Protein AF-A0A2T4D2Q1-F1 (afdb_monomer_lite)

pLDDT: mean 87.8, std 14.1, range [37.22, 98.56]

Radius of gyration: 24.07 Å; chains: 1; bounding box: 69×37×61 Å

Foldseek 3Di:
DWDKDKAAACCQAPFFAQQEALLVLRDGRHRHPQQFFDQLQGRIHMGTFWDKDWDWDDPDPKTKIKIFFFDQDADDPDPPDPDARGVAFAFAPVQVPDPPRDSRNGTGTAGKIKMKIRPDPFKIKIKMWWQADAAHQDHATSDPPDPALPHGGNSSWKDQPQDAPDNVDSVRGDDSSRSSQAVRIAGEDEAADDHRGDKMWMKMWGQDPVQQKIKIKIKIWFKARYWDKAKAADPDDPDPDDPPVHYDPPPGIHIYTYIGGTDIHIDMDMWHDDDPDIDD

Structure (mmCIF, N/CA/C/O backbone):
data_AF-A0A2T4D2Q1-F1
#
_entry.id   AF-A0A2T4D2Q1-F1
#
loop_
_atom_site.group_PDB
_atom_site.id
_atom_site.type_symbol
_atom_site.label_atom_id
_atom_site.label_alt_id
_atom_site.label_comp_id
_atom_site.label_asym_id
_atom_site.label_entity_id
_atom_site.label_seq_id
_atom_site.pdbx_PDB_ins_code
_atom_site.Cartn_x
_atom_site.Cartn_y
_atom_site.Cartn_z
_atom_site.occupancy
_atom_site.B_iso_or_equiv
_atom_site.auth_seq_id
_atom_site.auth_comp_id
_atom_site.auth_asym_id
_atom_site.auth_atom_id
_atom_site.pdbx_PDB_model_num
ATOM 1 N N . PHE A 1 1 ? -15.449 -15.717 6.432 1.00 91.69 1 PHE A N 1
ATOM 2 C CA . PHE A 1 1 ? -15.736 -14.780 5.330 1.00 91.69 1 PHE A CA 1
ATOM 3 C C . PHE A 1 1 ? -14.611 -14.899 4.319 1.00 91.69 1 PHE A C 1
ATOM 5 O O . PHE A 1 1 ? -13.473 -15.042 4.749 1.00 91.69 1 PHE A O 1
ATOM 12 N N . VAL A 1 2 ? -14.923 -14.918 3.022 1.00 95.44 2 VAL A N 1
ATOM 13 C CA . VAL A 1 2 ? -13.915 -15.010 1.957 1.00 95.44 2 VAL A CA 1
ATOM 14 C C . VAL A 1 2 ? -14.280 -14.035 0.844 1.00 95.44 2 VAL A C 1
ATOM 16 O O . VAL A 1 2 ? -15.440 -14.004 0.430 1.00 95.44 2 VAL A O 1
ATOM 19 N N . ARG A 1 3 ? -13.303 -13.269 0.354 1.00 93.12 3 ARG A N 1
ATOM 20 C CA . ARG A 1 3 ? -13.441 -12.365 -0.791 1.00 93.12 3 ARG A CA 1
ATOM 21 C C . ARG A 1 3 ? -12.249 -12.533 -1.726 1.00 93.12 3 ARG A C 1
ATOM 23 O O . ARG A 1 3 ? -11.114 -12.566 -1.274 1.00 93.12 3 ARG A O 1
ATOM 30 N N . PHE A 1 4 ? -12.510 -12.596 -3.024 1.00 92.19 4 PHE A N 1
ATOM 31 C CA . PHE A 1 4 ? -11.488 -12.626 -4.067 1.00 92.19 4 PHE A CA 1
ATOM 32 C C . PHE A 1 4 ? -11.725 -11.495 -5.067 1.00 92.19 4 PHE A C 1
ATOM 34 O O . PHE A 1 4 ? -12.830 -10.952 -5.151 1.00 92.19 4 PHE A O 1
ATOM 41 N N . LYS A 1 5 ? -10.688 -11.156 -5.825 1.00 89.00 5 LYS A N 1
ATOM 42 C CA . LYS A 1 5 ? -10.679 -10.133 -6.866 1.00 89.00 5 LYS A CA 1
ATOM 43 C C . LYS A 1 5 ? -10.144 -10.742 -8.149 1.00 89.00 5 LYS A C 1
ATOM 45 O O . LYS A 1 5 ? -9.193 -11.509 -8.126 1.00 89.00 5 LYS A O 1
ATOM 50 N N . TYR A 1 6 ? -10.766 -10.392 -9.263 1.00 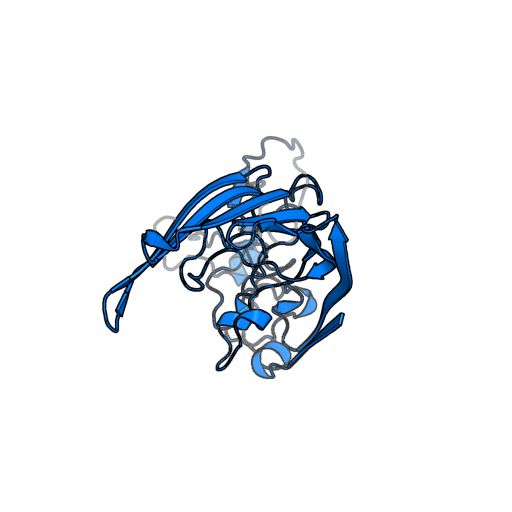91.44 6 TYR A N 1
ATOM 51 C CA . TYR A 1 6 ? -10.314 -10.752 -10.600 1.00 91.44 6 TYR A CA 1
ATOM 52 C C . TYR A 1 6 ? -10.393 -9.514 -11.479 1.00 91.44 6 TYR A C 1
ATOM 54 O O . TYR A 1 6 ? -11.342 -8.735 -11.354 1.00 91.44 6 TYR A O 1
ATOM 62 N N . TRP A 1 7 ? -9.424 -9.337 -12.368 1.00 90.94 7 TRP A N 1
ATOM 63 C CA . TRP A 1 7 ? -9.454 -8.251 -13.338 1.00 90.94 7 TRP A CA 1
ATOM 64 C C . TRP A 1 7 ? -8.805 -8.652 -14.658 1.00 90.94 7 TRP A C 1
ATOM 66 O O . TRP A 1 7 ? -8.060 -9.630 -14.756 1.00 90.94 7 TRP A O 1
ATOM 76 N N . TYR A 1 8 ? -9.125 -7.862 -15.676 1.00 92.75 8 TYR A N 1
ATOM 77 C CA . TYR A 1 8 ? -8.557 -7.944 -17.007 1.00 92.75 8 TYR A CA 1
ATOM 78 C C . TYR A 1 8 ? -8.539 -6.542 -17.620 1.00 92.75 8 TYR A C 1
ATOM 80 O O . TYR A 1 8 ? -9.572 -5.872 -17.658 1.00 92.75 8 TYR A O 1
ATOM 88 N N . ASP A 1 9 ? -7.376 -6.130 -18.094 1.00 92.62 9 ASP A N 1
ATOM 89 C CA . ASP A 1 9 ? -7.092 -4.901 -18.815 1.00 92.62 9 ASP A CA 1
ATOM 90 C C . ASP A 1 9 ? -6.414 -5.285 -20.138 1.00 92.62 9 ASP A C 1
ATOM 92 O O . ASP A 1 9 ? -5.299 -5.809 -20.162 1.00 92.62 9 ASP A O 1
ATOM 96 N N . ASP A 1 10 ? -7.130 -5.078 -21.243 1.00 93.81 10 ASP A N 1
ATOM 97 C CA . ASP A 1 10 ? -6.675 -5.463 -22.583 1.00 93.81 10 ASP A CA 1
ATOM 98 C C . ASP A 1 10 ? -5.439 -4.668 -23.025 1.00 93.81 10 ASP A C 1
ATOM 100 O O . ASP A 1 10 ? -4.555 -5.217 -23.683 1.00 93.81 10 ASP A O 1
ATOM 104 N N . VAL A 1 11 ? -5.348 -3.401 -22.608 1.00 92.69 11 VAL A N 1
ATOM 105 C CA . VAL A 1 11 ? -4.268 -2.493 -23.001 1.00 92.69 11 VAL A CA 1
ATOM 106 C C . VAL A 1 11 ? -2.972 -2.913 -22.321 1.00 92.69 11 VAL A C 1
ATOM 108 O O . VAL A 1 11 ? -1.981 -3.159 -23.001 1.00 92.69 11 VAL A O 1
ATOM 111 N N . ILE A 1 12 ? -2.979 -3.080 -20.995 1.00 93.38 12 ILE A N 1
ATOM 112 C CA . ILE A 1 12 ? -1.781 -3.507 -20.249 1.00 93.38 12 ILE A CA 1
ATOM 113 C C . ILE A 1 12 ? -1.344 -4.919 -20.669 1.00 93.38 12 ILE A C 1
ATOM 115 O O . ILE A 1 12 ? -0.149 -5.223 -20.707 1.00 93.38 12 ILE A O 1
ATOM 119 N N . LYS A 1 13 ? -2.303 -5.798 -20.982 1.00 94.69 13 LYS A N 1
ATOM 120 C CA . LYS A 1 13 ? -2.004 -7.194 -21.303 1.00 94.69 13 LYS A CA 1
ATOM 121 C C . LYS A 1 13 ? -1.487 -7.400 -22.725 1.00 94.69 13 LYS A C 1
ATOM 123 O O . LYS A 1 13 ? -0.611 -8.239 -22.922 1.00 94.69 13 LYS A O 1
ATOM 128 N N . ASN A 1 14 ? -2.069 -6.719 -23.711 1.00 95.19 14 ASN A N 1
ATOM 129 C CA . ASN A 1 14 ? -1.897 -7.084 -25.118 1.00 95.19 14 ASN A CA 1
ATOM 130 C C . ASN A 1 14 ? -1.395 -5.943 -26.006 1.00 95.19 14 ASN A C 1
ATOM 132 O O . ASN A 1 14 ? -0.861 -6.228 -27.080 1.00 95.19 14 ASN A O 1
ATOM 136 N N . GLU A 1 15 ? -1.581 -4.677 -25.624 1.00 95.56 15 GLU A N 1
ATOM 137 C CA . GLU A 1 15 ? -1.189 -3.561 -26.483 1.00 95.56 15 GLU A CA 1
ATOM 138 C C . GLU A 1 15 ? 0.298 -3.223 -26.348 1.00 95.56 15 GLU A C 1
ATOM 140 O O . GLU A 1 15 ? 0.920 -3.323 -25.288 1.00 95.56 15 GLU A O 1
ATOM 145 N N . ALA A 1 16 ? 0.882 -2.824 -27.474 1.00 96.12 16 ALA A N 1
ATOM 146 C CA . ALA A 1 16 ? 2.239 -2.317 -27.525 1.00 96.12 16 ALA A CA 1
ATOM 147 C C . ALA A 1 16 ? 2.276 -0.860 -27.055 1.00 96.12 16 ALA A C 1
ATOM 149 O O . ALA A 1 16 ? 1.456 -0.043 -27.480 1.00 96.12 16 ALA A O 1
ATOM 150 N N . VAL A 1 17 ? 3.263 -0.520 -26.227 1.00 94.19 17 VAL A N 1
ATOM 151 C CA . VAL A 1 17 ? 3.491 0.857 -25.782 1.00 94.19 17 VAL A CA 1
ATOM 152 C C . VAL A 1 17 ? 4.622 1.512 -26.588 1.00 94.19 17 VAL A C 1
ATOM 154 O O . VAL A 1 17 ? 5.617 0.851 -26.895 1.00 94.19 17 VAL A O 1
ATOM 157 N N . PRO A 1 18 ? 4.540 2.818 -26.908 1.00 93.56 18 PRO A N 1
ATOM 158 C CA . PRO A 1 18 ? 5.542 3.474 -27.753 1.00 93.56 18 PRO A CA 1
ATOM 159 C C . PRO A 1 18 ? 6.967 3.499 -27.180 1.00 93.56 18 PRO A C 1
ATOM 161 O O . PRO A 1 18 ? 7.922 3.512 -27.948 1.00 93.56 18 PRO A O 1
ATOM 164 N N . HIS A 1 19 ? 7.124 3.531 -25.851 1.00 92.00 19 HIS A N 1
ATOM 165 C CA . HIS A 1 19 ? 8.433 3.673 -25.185 1.00 92.00 19 HIS A CA 1
ATOM 166 C C . HIS A 1 19 ? 9.014 2.349 -24.661 1.00 92.00 19 HIS A C 1
ATOM 168 O O . HIS A 1 19 ? 10.211 2.253 -24.405 1.00 92.00 19 HIS A O 1
ATOM 174 N N . GLY A 1 20 ? 8.182 1.318 -24.498 1.00 93.19 20 GLY A N 1
ATOM 175 C CA . GLY A 1 20 ? 8.530 0.150 -23.687 1.00 93.19 20 GLY A CA 1
ATOM 176 C C . GLY A 1 20 ? 8.603 0.488 -22.193 1.00 93.19 20 GLY A C 1
ATOM 177 O O . GLY A 1 20 ? 8.105 1.522 -21.749 1.00 93.19 20 GLY A O 1
ATOM 178 N N . HIS A 1 21 ? 9.224 -0.395 -21.416 1.00 94.25 21 HIS A N 1
ATOM 179 C CA . HIS A 1 21 ? 9.521 -0.164 -20.004 1.00 94.25 21 HIS A CA 1
ATOM 180 C C . HIS A 1 21 ? 10.831 -0.858 -19.625 1.00 94.25 21 HIS A C 1
ATOM 182 O O . HIS A 1 21 ? 11.480 -1.512 -20.447 1.00 94.25 21 HIS A O 1
ATOM 188 N N . THR A 1 22 ? 11.214 -0.724 -18.366 1.00 93.75 22 THR A N 1
ATOM 189 C CA . THR A 1 22 ? 12.484 -1.190 -17.818 1.00 93.75 22 THR A CA 1
ATOM 190 C C . THR A 1 22 ? 12.790 -2.665 -18.114 1.00 93.75 22 THR A C 1
ATOM 192 O O . THR A 1 22 ? 13.917 -2.987 -18.512 1.00 93.75 22 THR A O 1
ATOM 195 N N . ALA A 1 23 ? 11.798 -3.557 -18.002 1.00 94.12 23 ALA A N 1
ATOM 196 C CA . ALA A 1 23 ? 11.978 -4.995 -18.230 1.00 94.12 23 ALA A CA 1
ATOM 197 C C . ALA A 1 23 ? 12.060 -5.375 -19.718 1.00 94.12 23 ALA A C 1
ATOM 199 O O . ALA A 1 23 ? 12.783 -6.301 -20.082 1.00 94.12 23 ALA A O 1
ATOM 200 N N . THR A 1 24 ? 11.438 -4.594 -20.607 1.00 94.62 24 THR A N 1
ATOM 201 C CA . THR A 1 24 ? 11.652 -4.706 -22.059 1.00 94.62 24 THR A CA 1
ATOM 202 C C . THR A 1 24 ? 12.847 -3.887 -22.540 1.00 94.62 24 THR A C 1
ATOM 204 O O . THR A 1 24 ? 12.986 -3.664 -23.738 1.00 94.62 24 THR A O 1
ATOM 207 N N . ASN A 1 25 ? 13.722 -3.422 -21.639 1.00 94.19 25 ASN A N 1
ATOM 208 C CA . ASN A 1 25 ? 14.879 -2.575 -21.952 1.00 94.19 25 ASN A CA 1
ATOM 209 C C . ASN A 1 25 ? 14.525 -1.351 -22.820 1.00 94.19 25 ASN A C 1
ATOM 211 O O . ASN A 1 25 ? 15.328 -0.938 -23.660 1.00 94.19 25 ASN A O 1
ATOM 215 N N . TYR A 1 26 ? 13.327 -0.787 -22.635 1.00 95.19 26 TYR A N 1
ATOM 216 C CA . TYR A 1 26 ? 12.821 0.352 -23.408 1.00 95.19 26 TYR A CA 1
ATOM 217 C C . TYR A 1 26 ? 12.784 0.103 -24.927 1.00 95.19 26 TYR A C 1
ATOM 219 O O . TYR A 1 26 ? 13.044 1.001 -25.737 1.00 95.19 26 TYR A O 1
ATOM 227 N N . PHE A 1 27 ? 12.513 -1.137 -25.352 1.00 95.19 27 PHE A N 1
ATOM 228 C CA . PHE A 1 27 ? 12.207 -1.398 -26.756 1.00 95.19 27 PHE A CA 1
ATOM 229 C C . PHE A 1 27 ? 10.868 -0.732 -27.119 1.00 95.19 27 PHE A C 1
ATOM 231 O O . PHE A 1 27 ? 9.857 -1.028 -26.478 1.00 95.19 27 PHE A O 1
ATOM 238 N N . PRO A 1 28 ? 10.843 0.153 -28.135 1.00 94.81 28 PRO A N 1
ATOM 239 C CA . PRO A 1 28 ? 9.616 0.811 -28.557 1.00 94.81 28 PRO A CA 1
ATOM 240 C C . PRO A 1 28 ? 8.677 -0.179 -29.243 1.00 94.81 28 PRO A C 1
ATOM 242 O O . PRO A 1 28 ? 9.126 -1.184 -29.801 1.00 94.81 28 PRO A O 1
ATOM 245 N N . ASP A 1 29 ? 7.385 0.141 -29.227 1.00 95.62 29 ASP A N 1
ATOM 246 C CA . ASP A 1 29 ? 6.319 -0.671 -29.823 1.00 95.62 29 ASP A CA 1
ATOM 247 C C . ASP A 1 29 ? 6.323 -2.127 -29.314 1.00 95.62 29 ASP A C 1
ATOM 249 O O . ASP A 1 29 ? 5.953 -3.064 -30.026 1.00 95.62 29 ASP A O 1
ATOM 253 N N . ALA A 1 30 ? 6.738 -2.316 -28.059 1.00 94.75 30 ALA A N 1
ATOM 254 C CA . ALA A 1 30 ? 6.722 -3.593 -27.362 1.00 94.75 30 ALA A CA 1
ATOM 255 C C . ALA A 1 30 ? 5.558 -3.651 -26.367 1.00 94.75 30 ALA A C 1
ATOM 257 O O . ALA A 1 30 ? 5.197 -2.648 -25.748 1.00 94.75 30 ALA A O 1
ATOM 258 N N . THR A 1 31 ? 4.982 -4.839 -26.192 1.00 96.12 31 THR A N 1
ATOM 259 C CA . THR A 1 31 ? 4.040 -5.117 -25.100 1.00 96.12 31 THR A CA 1
ATOM 260 C C . THR A 1 31 ? 4.780 -5.097 -23.768 1.00 96.12 31 THR A C 1
ATOM 262 O O . THR A 1 31 ? 5.921 -5.559 -23.703 1.00 96.12 31 THR A O 1
ATOM 265 N N . LEU A 1 32 ? 4.139 -4.596 -22.710 1.00 95.62 32 LEU A N 1
ATOM 266 C CA . LEU A 1 32 ? 4.714 -4.638 -21.364 1.00 95.62 32 LEU A CA 1
ATOM 267 C C . LEU A 1 32 ? 4.955 -6.089 -20.929 1.00 95.62 32 LEU A C 1
ATOM 269 O O . LEU A 1 32 ? 4.106 -6.961 -21.136 1.00 95.62 32 LEU A O 1
ATOM 273 N N . ASP A 1 33 ? 6.099 -6.341 -20.298 1.00 96.00 33 ASP A N 1
ATOM 274 C CA . ASP A 1 33 ? 6.351 -7.609 -19.627 1.00 96.00 33 ASP A CA 1
ATOM 275 C C . ASP A 1 33 ? 5.560 -7.627 -18.317 1.00 96.00 33 ASP A C 1
ATOM 277 O O . ASP A 1 33 ? 5.898 -6.942 -17.351 1.00 96.00 33 ASP A O 1
ATOM 281 N N . ASN A 1 34 ? 4.458 -8.372 -18.314 1.00 94.75 34 ASN A N 1
ATOM 282 C CA . ASN A 1 34 ? 3.553 -8.437 -17.174 1.00 94.75 34 ASN A CA 1
ATOM 283 C C . ASN A 1 34 ? 4.173 -9.217 -16.002 1.00 94.75 34 ASN A C 1
ATOM 285 O O . ASN A 1 34 ? 3.864 -8.896 -14.862 1.00 94.75 34 ASN A O 1
ATOM 289 N N . ASP A 1 35 ? 5.087 -10.161 -16.257 1.00 95.12 35 ASP A N 1
ATOM 290 C CA . ASP A 1 35 ? 5.761 -10.935 -15.201 1.00 95.12 35 ASP A CA 1
ATOM 291 C C . ASP A 1 35 ? 6.782 -10.075 -14.428 1.00 95.12 35 ASP A C 1
ATOM 293 O O . ASP A 1 35 ? 7.253 -10.441 -13.351 1.00 95.12 35 ASP A O 1
ATOM 297 N N . ALA A 1 36 ? 7.127 -8.909 -14.981 1.00 95.12 36 ALA A N 1
ATOM 298 C CA . ALA A 1 36 ? 8.001 -7.922 -14.368 1.00 95.12 36 ALA A CA 1
ATOM 299 C C . ALA A 1 36 ? 7.257 -6.864 -13.529 1.00 95.12 36 ALA A C 1
ATOM 301 O O . ALA A 1 36 ? 7.909 -6.035 -12.883 1.00 95.12 36 ALA A O 1
ATOM 302 N N . LEU A 1 37 ? 5.922 -6.862 -13.540 1.00 95.62 37 LEU A N 1
ATOM 303 C CA . LEU A 1 37 ? 5.093 -5.939 -12.763 1.00 95.62 37 LEU A CA 1
ATOM 304 C C . LEU A 1 37 ? 4.700 -6.557 -11.416 1.00 95.62 37 LEU A C 1
ATOM 306 O O . LEU A 1 37 ? 4.821 -7.760 -11.210 1.00 95.62 37 LEU A O 1
ATOM 310 N N . ASP A 1 38 ? 4.252 -5.724 -10.479 1.00 94.94 38 ASP A N 1
ATOM 311 C CA . ASP A 1 38 ? 3.551 -6.217 -9.293 1.00 94.94 38 ASP A CA 1
ATOM 312 C C . ASP A 1 38 ? 2.267 -6.940 -9.719 1.00 94.94 38 ASP A C 1
ATOM 314 O O . ASP A 1 38 ? 1.611 -6.502 -10.672 1.00 94.94 38 ASP A O 1
ATOM 318 N N . ASP A 1 39 ? 1.890 -8.004 -9.004 1.00 94.19 39 ASP A N 1
ATOM 319 C CA . ASP A 1 39 ? 0.721 -8.819 -9.336 1.00 94.19 39 ASP A CA 1
ATOM 320 C C . ASP A 1 39 ? -0.520 -7.949 -9.550 1.00 94.19 39 ASP A C 1
ATOM 322 O O . ASP A 1 39 ? -1.189 -8.115 -10.565 1.00 94.19 39 ASP A O 1
ATOM 326 N N . PHE A 1 40 ? -0.765 -6.937 -8.705 1.00 93.56 40 PHE A N 1
ATOM 327 C CA . PHE A 1 40 ? -1.919 -6.028 -8.800 1.00 93.56 40 PHE A CA 1
ATOM 328 C C . PHE A 1 40 ? -1.856 -5.027 -9.966 1.00 93.56 40 PHE A C 1
ATOM 330 O O . PHE A 1 40 ? -2.875 -4.410 -10.298 1.00 93.56 40 PHE A O 1
ATOM 337 N N . SER A 1 41 ? -0.686 -4.869 -10.582 1.00 94.06 41 SER A N 1
ATOM 338 C CA . SER A 1 41 ? -0.413 -3.966 -11.708 1.00 94.06 41 SER A CA 1
ATOM 339 C C . SER A 1 41 ? -0.440 -4.672 -13.066 1.00 94.06 41 SER A C 1
ATOM 341 O O . SER A 1 41 ? -0.362 -4.012 -14.104 1.00 94.06 41 SER A O 1
ATOM 343 N N . THR A 1 42 ? -0.550 -6.001 -13.086 1.00 94.69 42 THR A N 1
ATOM 344 C CA . THR A 1 42 ? -0.622 -6.784 -14.325 1.00 94.69 42 THR A CA 1
ATOM 345 C C . THR A 1 42 ? -1.927 -6.546 -15.087 1.00 94.69 42 THR A C 1
ATOM 347 O O . THR A 1 42 ? -2.973 -6.209 -14.526 1.00 94.69 42 THR A O 1
ATOM 350 N N . GLY A 1 43 ? -1.907 -6.798 -16.395 1.00 93.25 43 GLY A N 1
ATOM 351 C CA . GLY A 1 43 ? -3.076 -6.700 -17.262 1.00 93.25 43 GLY A CA 1
ATOM 352 C C . GLY A 1 43 ? -4.133 -7.770 -16.991 1.00 93.25 43 GLY A C 1
ATOM 353 O O . GLY A 1 43 ? -5.236 -7.697 -17.515 1.00 93.25 43 GLY A O 1
ATOM 354 N N . SER A 1 44 ? -3.861 -8.782 -16.169 1.00 93.81 44 SER A N 1
ATOM 355 C CA . SER A 1 44 ? -4.912 -9.645 -15.631 1.00 93.81 44 SER A CA 1
ATOM 356 C C . SER A 1 44 ? -4.403 -10.440 -14.447 1.00 93.81 44 SER A C 1
ATOM 358 O O . SER A 1 44 ? -3.335 -11.034 -14.554 1.00 93.81 44 SER A O 1
ATOM 360 N N . GLY A 1 45 ? -5.227 -10.598 -13.420 1.00 93.25 45 GLY A N 1
ATOM 361 C CA . GLY A 1 45 ? -4.862 -11.392 -12.257 1.00 93.25 45 GLY A CA 1
ATOM 362 C C . GLY A 1 45 ? -6.066 -11.857 -11.458 1.00 93.25 45 GLY A C 1
ATOM 363 O O . GLY A 1 45 ? -7.217 -11.497 -11.738 1.00 93.25 45 GLY A O 1
ATOM 364 N N . PHE A 1 46 ? -5.784 -12.712 -10.483 1.00 94.25 46 PHE A N 1
ATOM 365 C CA . PHE A 1 46 ? -6.753 -13.235 -9.535 1.00 94.25 46 PHE A CA 1
ATOM 366 C C . PHE A 1 46 ? -6.123 -13.240 -8.146 1.00 94.25 46 PHE A C 1
ATOM 368 O O . PHE A 1 46 ? -5.148 -13.948 -7.932 1.00 94.25 46 PHE A O 1
ATOM 375 N N . GLU A 1 47 ? -6.728 -12.518 -7.207 1.00 92.38 47 GLU A N 1
ATOM 376 C CA . GLU A 1 47 ? -6.196 -12.343 -5.859 1.00 92.38 47 GLU A CA 1
ATOM 377 C C . GLU A 1 47 ? -7.202 -12.733 -4.787 1.00 92.38 47 GLU A C 1
ATOM 379 O O . GLU A 1 47 ? -8.383 -12.370 -4.840 1.00 92.38 47 GLU A O 1
ATOM 384 N N . LEU A 1 48 ? -6.724 -13.443 -3.767 1.00 92.31 48 LEU A N 1
ATOM 385 C CA . LEU A 1 48 ? -7.475 -13.618 -2.532 1.00 92.31 48 LEU A CA 1
ATOM 386 C C . LEU A 1 48 ? -7.319 -12.338 -1.713 1.00 92.31 48 LEU A C 1
ATOM 388 O O . LEU A 1 48 ? -6.220 -12.010 -1.278 1.00 92.31 48 LEU A O 1
ATOM 392 N N . LEU A 1 49 ? -8.426 -11.637 -1.483 1.00 91.81 49 LEU A N 1
ATOM 393 C CA . LEU A 1 49 ? -8.457 -10.490 -0.589 1.00 91.81 49 LEU A CA 1
ATOM 394 C C . LEU A 1 49 ? -8.683 -11.011 0.838 1.00 91.81 49 LEU A C 1
ATOM 396 O O . LEU A 1 49 ? -7.751 -11.458 1.500 1.00 91.81 49 LEU A O 1
ATOM 400 N N . ASP A 1 50 ? -9.915 -10.968 1.336 1.00 94.75 50 ASP A N 1
ATOM 401 C CA . ASP A 1 50 ? -10.194 -11.326 2.724 1.00 94.75 50 ASP A CA 1
ATOM 402 C C . ASP A 1 50 ? -10.361 -12.829 2.897 1.00 94.75 50 ASP A C 1
ATOM 404 O O . ASP A 1 50 ? -11.055 -13.496 2.126 1.00 94.75 50 ASP A O 1
ATOM 408 N N . ALA A 1 51 ? -9.810 -13.336 3.991 1.00 97.19 51 ALA A N 1
ATOM 409 C CA . ALA A 1 51 ? -10.011 -14.694 4.459 1.00 97.19 51 ALA A CA 1
ATOM 410 C C . ALA A 1 51 ? -9.877 -14.710 5.983 1.00 97.19 51 ALA A C 1
ATOM 412 O O . ALA A 1 51 ? -8.781 -14.830 6.527 1.00 97.19 51 ALA A O 1
ATOM 413 N N . PHE A 1 52 ? -11.005 -14.575 6.681 1.00 97.75 52 PHE A N 1
ATOM 414 C CA . PHE A 1 52 ? -11.020 -14.530 8.142 1.00 97.75 52 PHE A CA 1
ATOM 415 C C . PHE A 1 52 ? -12.216 -15.262 8.748 1.00 97.75 52 PHE A C 1
ATOM 417 O O . PHE A 1 52 ? -13.278 -15.429 8.130 1.00 97.75 52 PHE A O 1
ATOM 424 N N . VAL A 1 53 ? -12.039 -15.673 9.998 1.00 98.31 53 VAL A N 1
ATOM 425 C CA . VAL A 1 53 ? -13.100 -16.164 10.879 1.00 98.31 53 VAL A CA 1
ATOM 426 C C . VAL A 1 53 ? -13.425 -15.102 11.920 1.00 98.31 53 VAL A C 1
ATOM 428 O O . VAL A 1 53 ? -12.582 -14.274 12.261 1.00 98.31 53 VAL A O 1
ATOM 431 N N . TYR A 1 54 ? -14.659 -15.115 12.411 1.00 97.69 54 TYR A N 1
ATOM 432 C CA . TYR A 1 54 ? -15.125 -14.165 13.411 1.00 97.69 54 TYR A CA 1
ATOM 433 C C . TYR A 1 54 ? -15.931 -14.875 14.497 1.00 97.69 54 TYR A C 1
ATOM 435 O O . TYR A 1 54 ? -16.550 -15.911 14.242 1.00 97.69 54 TYR A O 1
ATOM 443 N N . ALA A 1 55 ? -15.926 -14.313 15.700 1.00 98.19 55 ALA A N 1
ATOM 444 C CA . ALA A 1 55 ? -16.692 -14.791 16.838 1.00 98.19 55 ALA A CA 1
ATOM 445 C C . ALA A 1 55 ? -17.273 -13.607 17.610 1.00 98.19 55 ALA A C 1
ATOM 447 O O . ALA A 1 55 ? -16.577 -12.629 17.872 1.00 98.19 55 ALA A O 1
ATOM 448 N N . TYR A 1 56 ? -18.539 -13.741 17.999 1.00 98.12 56 TYR A N 1
ATOM 449 C CA . TYR A 1 56 ? -19.241 -12.796 18.859 1.00 98.12 56 TYR A CA 1
ATOM 450 C C . TYR A 1 56 ? -19.597 -13.496 20.164 1.00 98.12 56 TYR A C 1
ATOM 452 O O . TYR A 1 56 ? -20.137 -14.606 20.135 1.00 98.12 56 TYR A O 1
ATOM 460 N N . PHE A 1 57 ? -19.272 -12.878 21.290 1.00 98.06 57 PHE A N 1
ATOM 461 C CA . PHE A 1 57 ? -19.565 -13.407 22.620 1.00 98.06 57 PHE A CA 1
ATOM 462 C C . PHE A 1 57 ? -19.564 -12.282 23.653 1.00 98.06 57 PHE A C 1
ATOM 464 O O . PHE A 1 57 ? -19.023 -11.214 23.395 1.00 98.06 57 PHE A O 1
ATOM 471 N N . ASP A 1 58 ? -20.119 -12.545 24.831 1.00 97.94 58 ASP A N 1
ATOM 472 C CA . ASP A 1 58 ? -20.145 -11.582 25.930 1.00 97.94 58 ASP A CA 1
ATOM 473 C C . ASP A 1 58 ? -19.124 -11.967 27.011 1.00 97.94 58 ASP A C 1
ATOM 475 O O . ASP A 1 58 ? -19.027 -13.129 27.422 1.00 97.94 58 ASP A O 1
ATOM 479 N N . LEU A 1 59 ? -18.357 -10.987 27.490 1.00 95.94 59 LEU A N 1
ATOM 480 C CA . LEU A 1 59 ? -17.521 -11.091 28.686 1.00 95.94 59 LEU A CA 1
ATOM 481 C C . LEU A 1 59 ? -18.212 -10.364 29.841 1.00 95.94 59 LEU A C 1
ATOM 483 O O . LEU A 1 59 ? -17.976 -9.183 30.090 1.00 95.94 59 LEU A O 1
ATOM 487 N N . GLY A 1 60 ? -19.083 -11.082 30.553 1.00 95.31 60 GLY A N 1
ATOM 488 C CA . GLY A 1 60 ? -20.003 -10.455 31.502 1.00 95.31 60 GLY A CA 1
ATOM 489 C C . GLY A 1 60 ? -21.051 -9.654 30.735 1.00 95.31 60 GLY A C 1
ATOM 490 O O . GLY A 1 60 ? -21.732 -10.223 29.890 1.00 95.31 60 GLY A O 1
ATOM 491 N N . ASP A 1 61 ? -21.130 -8.351 30.998 1.00 94.50 61 ASP A N 1
ATOM 492 C CA . ASP A 1 61 ? -22.022 -7.426 30.284 1.00 94.50 61 ASP A CA 1
ATOM 493 C C . ASP A 1 61 ? -21.333 -6.730 29.089 1.00 94.50 61 ASP A C 1
ATOM 495 O O . ASP A 1 61 ? -21.927 -5.870 28.446 1.00 94.50 61 ASP A O 1
ATOM 499 N N . MET A 1 62 ? -20.071 -7.072 28.794 1.00 97.69 62 MET A N 1
ATOM 500 C CA . MET A 1 62 ? -19.301 -6.466 27.704 1.00 97.69 62 MET A CA 1
ATOM 501 C C . MET A 1 62 ? -19.410 -7.311 26.428 1.00 97.69 62 MET A C 1
ATOM 503 O O . MET A 1 62 ? -18.837 -8.407 26.395 1.00 97.69 62 MET A O 1
ATOM 507 N N . PRO A 1 63 ? -20.077 -6.832 25.364 1.00 98.12 63 PRO A N 1
ATOM 508 C CA . PRO A 1 63 ? -20.090 -7.532 24.088 1.00 98.12 63 PRO A CA 1
ATOM 509 C C . PRO A 1 63 ? -18.707 -7.476 23.430 1.00 98.12 63 PRO A C 1
ATOM 511 O O . PRO A 1 63 ? -18.045 -6.435 23.415 1.00 98.12 63 PRO A O 1
ATOM 514 N N . VAL A 1 64 ? -18.279 -8.600 22.859 1.00 98.25 64 VAL A N 1
ATOM 515 C CA . VAL A 1 64 ? -16.972 -8.779 22.221 1.00 98.25 64 VAL A CA 1
ATOM 516 C C . VAL A 1 64 ? -17.132 -9.306 20.800 1.00 98.25 64 VAL A C 1
ATOM 518 O O . VAL A 1 64 ? -17.858 -10.269 20.551 1.00 98.25 64 VAL A O 1
ATOM 521 N N . ASN A 1 65 ? -16.391 -8.707 19.868 1.00 98.25 65 ASN A N 1
ATOM 522 C CA . ASN A 1 65 ? -16.202 -9.184 18.504 1.00 98.25 65 ASN A CA 1
ATOM 523 C C . ASN A 1 65 ? -14.716 -9.473 18.262 1.00 98.25 65 ASN A C 1
ATOM 525 O O . ASN A 1 65 ? -13.883 -8.569 18.301 1.00 98.25 65 ASN A O 1
ATOM 529 N N . LEU A 1 66 ? -14.396 -10.735 17.995 1.00 98.38 66 LEU A N 1
ATOM 530 C CA . LEU A 1 66 ? -13.058 -11.202 17.649 1.00 98.38 66 LEU A CA 1
ATOM 531 C C . LEU A 1 66 ? -13.021 -11.581 16.168 1.00 98.38 66 LEU A C 1
ATOM 533 O O . LEU A 1 66 ? -13.835 -12.388 15.721 1.00 98.38 66 LEU A O 1
ATOM 537 N N . ARG A 1 67 ? -12.034 -11.079 15.425 1.00 98.31 67 ARG A N 1
ATOM 538 C CA . ARG A 1 67 ? -11.757 -11.471 14.037 1.00 98.31 67 ARG A CA 1
ATOM 539 C C . ARG A 1 67 ? -10.312 -11.918 13.882 1.00 98.31 67 ARG A C 1
ATOM 541 O O . ARG A 1 67 ? -9.406 -11.234 14.348 1.00 98.31 67 ARG A O 1
ATOM 548 N N . VAL A 1 68 ? -10.094 -13.039 13.201 1.00 98.56 68 VAL A N 1
ATOM 549 C CA . VAL A 1 68 ? -8.757 -13.602 12.959 1.00 98.56 68 VAL A CA 1
ATOM 550 C C . VAL A 1 68 ? -8.627 -14.027 11.503 1.00 98.56 68 VAL A C 1
ATOM 552 O O . VAL A 1 68 ? -9.422 -14.838 11.022 1.00 98.56 68 VAL A O 1
ATOM 555 N N . GLY A 1 69 ? -7.619 -13.494 10.816 1.00 98.12 69 GLY A N 1
ATOM 556 C CA . GLY A 1 69 ? -7.305 -13.809 9.420 1.00 98.12 69 GLY A CA 1
ATOM 557 C C . GLY A 1 69 ? -6.954 -12.562 8.613 1.00 98.12 69 GLY A C 1
ATOM 558 O O . GLY A 1 69 ? -6.736 -11.497 9.192 1.00 98.12 69 GLY A O 1
ATOM 559 N N . ARG A 1 70 ? -6.938 -12.697 7.282 1.00 96.88 70 ARG A N 1
ATOM 560 C CA . ARG A 1 70 ? -6.713 -11.580 6.354 1.00 96.88 70 ARG A CA 1
ATOM 561 C C . ARG A 1 70 ? -7.968 -10.732 6.261 1.00 96.88 70 ARG A C 1
ATOM 563 O O . ARG A 1 70 ? -9.012 -11.233 5.832 1.00 96.88 70 ARG A O 1
ATOM 570 N N . GLN A 1 71 ? -7.879 -9.486 6.705 1.00 95.81 71 GLN A N 1
ATOM 571 C CA . GLN A 1 71 ? -9.009 -8.563 6.781 1.00 95.81 71 GLN A CA 1
ATOM 572 C C . GLN A 1 71 ? -8.553 -7.110 6.645 1.00 95.81 71 GLN A C 1
ATOM 574 O O . GLN A 1 71 ? -7.390 -6.796 6.878 1.00 95.81 71 GLN A O 1
ATOM 579 N N . VAL A 1 72 ? -9.491 -6.225 6.310 1.00 93.88 72 VAL A N 1
ATOM 580 C CA . VAL A 1 72 ? -9.297 -4.769 6.361 1.00 93.88 72 VAL A CA 1
ATOM 581 C C . VAL A 1 72 ? -9.824 -4.209 7.687 1.00 93.88 72 VAL A C 1
ATOM 583 O O . VAL A 1 72 ? -10.940 -4.539 8.112 1.00 93.88 72 VAL A O 1
ATOM 586 N N . LEU A 1 73 ? -9.056 -3.320 8.321 1.00 92.12 73 LEU A N 1
ATOM 587 C CA . LEU A 1 73 ? -9.443 -2.606 9.543 1.00 92.12 73 LEU A CA 1
ATOM 588 C C . LEU A 1 73 ? -9.319 -1.087 9.372 1.00 92.12 73 LEU A C 1
ATOM 590 O O . LEU A 1 73 ? -8.238 -0.577 9.114 1.00 92.12 73 LEU A O 1
ATOM 594 N N . SER A 1 74 ? -10.412 -0.346 9.554 1.00 87.75 74 SER A N 1
ATOM 595 C CA . SER A 1 74 ? -10.422 1.119 9.443 1.00 87.75 74 SER A CA 1
ATOM 596 C C . SER A 1 74 ? -10.919 1.760 10.735 1.00 87.75 74 SER A C 1
ATOM 598 O O . SER A 1 74 ? -11.888 1.293 11.340 1.00 87.75 74 SER A O 1
ATOM 600 N N . TRP A 1 75 ? -10.239 2.826 11.161 1.00 86.94 75 TRP A N 1
ATOM 601 C CA . TRP A 1 75 ? -10.485 3.501 12.436 1.00 86.94 75 TRP A CA 1
ATOM 6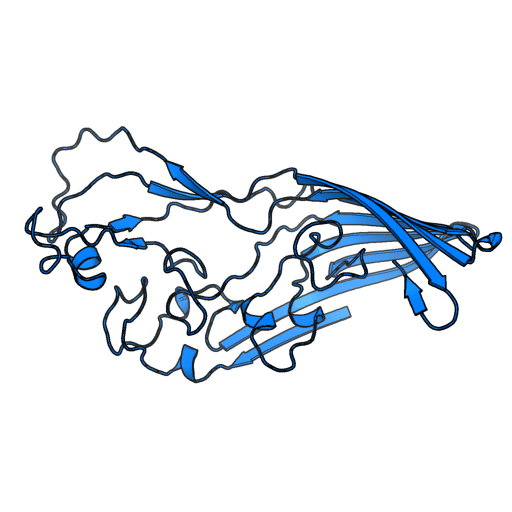02 C C . TRP A 1 75 ? -10.943 4.956 12.326 1.00 86.94 75 TRP A C 1
ATOM 604 O O . TRP A 1 75 ? -11.431 5.488 13.321 1.00 86.94 75 TRP A O 1
ATOM 614 N N . GLY A 1 76 ? -10.848 5.586 11.157 1.00 69.62 76 GLY A N 1
ATOM 615 C CA . GLY A 1 76 ? -11.272 6.969 10.940 1.00 69.62 76 GLY A CA 1
ATOM 616 C C . GLY A 1 76 ? -12.271 7.130 9.796 1.00 69.62 76 GLY A C 1
ATOM 617 O O . GLY A 1 76 ? -12.313 6.319 8.874 1.00 69.62 76 GLY A O 1
ATOM 618 N N . GLU A 1 77 ? -13.028 8.227 9.827 1.00 62.34 77 GLU A N 1
ATOM 619 C CA . GLU A 1 77 ? -14.008 8.586 8.790 1.00 62.34 77 GLU A CA 1
ATOM 620 C C . GLU A 1 77 ? -13.369 9.190 7.528 1.00 62.34 77 GLU A C 1
ATOM 622 O O . GLU A 1 77 ? -13.968 9.174 6.453 1.00 62.34 77 GLU A O 1
ATOM 627 N N . SER A 1 78 ? -12.142 9.718 7.631 1.00 53.09 78 SER A N 1
ATOM 628 C CA . SER A 1 78 ? -11.448 10.293 6.477 1.00 53.09 78 SER A CA 1
ATOM 629 C C . SER A 1 78 ? -10.850 9.192 5.610 1.00 53.09 78 SER A C 1
ATOM 631 O O . SER A 1 78 ? -9.822 8.597 5.932 1.00 53.09 78 SER A O 1
ATOM 633 N N . THR A 1 79 ? -11.506 8.944 4.484 1.00 50.34 79 THR A N 1
ATOM 634 C CA . THR A 1 79 ? -11.045 8.046 3.419 1.00 50.34 79 THR A CA 1
ATOM 635 C C . THR A 1 79 ? -10.207 8.769 2.360 1.00 50.34 79 THR A C 1
ATOM 637 O O . THR A 1 79 ? -9.779 8.145 1.395 1.00 50.34 79 THR A O 1
ATOM 640 N N . PHE A 1 80 ? -10.008 10.088 2.503 1.00 48.78 80 PHE A N 1
ATOM 641 C CA . PHE A 1 80 ? -9.381 10.947 1.487 1.00 48.78 80 PHE A CA 1
ATOM 642 C C . PHE A 1 80 ? -8.006 11.491 1.884 1.00 48.78 80 PHE A C 1
ATOM 644 O O . PHE A 1 80 ? -7.252 11.915 1.010 1.00 48.78 80 PHE A O 1
ATOM 651 N N . ILE A 1 81 ? -7.673 11.507 3.177 1.00 53.66 81 ILE A N 1
ATOM 652 C CA . ILE A 1 81 ? -6.348 11.918 3.647 1.00 53.66 81 ILE A CA 1
ATOM 653 C C . ILE A 1 81 ? -5.531 10.653 3.886 1.00 53.66 81 ILE A C 1
ATOM 655 O O . ILE A 1 81 ? -5.816 9.883 4.801 1.00 53.66 81 ILE A O 1
ATOM 659 N N . PHE A 1 82 ? -4.531 10.444 3.033 1.00 55.22 82 PHE A N 1
ATOM 660 C CA . PHE A 1 82 ? -3.535 9.398 3.220 1.00 55.22 82 PHE A CA 1
ATOM 661 C C . PHE A 1 82 ? -2.607 9.772 4.380 1.00 55.22 82 PHE A C 1
ATOM 663 O O . PHE A 1 82 ? -2.269 10.946 4.549 1.00 55.22 82 PHE A O 1
ATOM 670 N N . ASN A 1 83 ? -2.176 8.760 5.134 1.00 61.50 83 ASN A N 1
ATOM 671 C CA . ASN A 1 83 ? -1.464 8.862 6.413 1.00 61.50 83 ASN A CA 1
ATOM 672 C C . ASN A 1 83 ? -2.339 9.302 7.602 1.00 61.50 83 ASN A C 1
ATOM 674 O O . ASN A 1 83 ? -3.329 10.018 7.467 1.00 61.50 83 ASN A O 1
ATOM 678 N N . GLY A 1 84 ? -1.964 8.840 8.798 1.00 76.38 84 GLY A N 1
ATOM 679 C CA . GLY A 1 84 ? -2.708 9.050 10.042 1.00 76.38 84 GLY A CA 1
ATOM 680 C C . GLY A 1 84 ? -3.410 7.779 10.519 1.00 76.38 84 GLY A C 1
ATOM 681 O O . GLY A 1 84 ? -2.922 6.677 10.298 1.00 76.38 84 GLY A O 1
ATOM 682 N N . VAL A 1 85 ? -4.564 7.923 11.176 1.00 82.56 85 VAL A N 1
ATOM 683 C CA . VAL A 1 85 ? -5.250 6.823 11.889 1.00 82.56 85 VAL A CA 1
ATOM 684 C C . VAL A 1 85 ? -5.752 5.700 10.957 1.00 82.56 85 VAL A C 1
ATOM 686 O O . VAL A 1 85 ? -5.956 4.573 11.393 1.00 82.56 85 VAL A O 1
ATOM 689 N N . ASN A 1 86 ? -5.902 5.976 9.657 1.00 83.94 86 ASN A N 1
ATOM 690 C CA . ASN A 1 86 ? -6.323 4.999 8.644 1.00 83.94 86 ASN A CA 1
ATOM 691 C C . ASN A 1 86 ? -5.158 4.326 7.886 1.00 83.94 86 ASN A C 1
ATOM 693 O O . ASN A 1 86 ? -5.397 3.672 6.876 1.00 83.94 86 ASN A O 1
ATOM 697 N N . ALA A 1 87 ? -3.915 4.441 8.368 1.00 87.06 87 ALA A N 1
ATOM 698 C CA . ALA A 1 87 ? -2.724 3.858 7.732 1.00 87.06 87 ALA A CA 1
ATOM 699 C C . ALA A 1 87 ? -2.500 2.357 8.032 1.00 87.06 87 ALA A C 1
ATOM 701 O O . ALA A 1 87 ? -1.425 1.831 7.785 1.00 87.06 87 ALA A O 1
ATOM 702 N N . ILE A 1 88 ? -3.497 1.666 8.591 1.00 92.06 88 ILE A N 1
ATOM 703 C CA . ILE A 1 88 ? -3.381 0.269 9.042 1.00 92.06 88 ILE A CA 1
ATOM 704 C C . ILE A 1 88 ? -3.209 -0.697 7.864 1.00 92.06 88 ILE A C 1
ATOM 706 O O . ILE A 1 88 ? -2.485 -1.680 7.989 1.00 92.06 88 ILE A O 1
ATOM 710 N N . ASN A 1 89 ? -3.887 -0.438 6.740 1.00 93.25 89 ASN A N 1
ATOM 711 C CA . ASN A 1 89 ? -3.954 -1.369 5.613 1.00 93.25 89 ASN A CA 1
ATOM 712 C C . ASN A 1 89 ? -3.216 -0.812 4.393 1.00 93.25 89 ASN A C 1
ATOM 714 O O . ASN A 1 89 ? -3.407 0.371 4.084 1.00 93.25 89 ASN A O 1
ATOM 718 N N . PRO A 1 90 ? -2.507 -1.671 3.642 1.00 93.81 90 PRO A N 1
ATOM 719 C CA . PRO A 1 90 ? -1.910 -1.289 2.373 1.00 93.81 90 PRO A CA 1
ATOM 720 C C . PRO A 1 90 ? -2.974 -0.895 1.351 1.00 93.81 90 PRO A C 1
ATOM 722 O O . PRO A 1 90 ? -4.150 -1.263 1.456 1.00 93.81 90 PRO A O 1
ATOM 725 N N . ILE A 1 91 ? -2.553 -0.152 0.332 1.00 92.12 91 ILE A N 1
ATOM 726 C CA . ILE A 1 91 ? -3.445 0.359 -0.710 1.00 92.12 91 ILE A CA 1
ATOM 727 C C . ILE A 1 91 ? -3.049 -0.219 -2.070 1.00 92.12 91 ILE A C 1
ATOM 729 O O . ILE A 1 91 ? -1.870 -0.298 -2.398 1.00 92.12 91 ILE A O 1
ATOM 733 N N . ASP A 1 92 ? -4.039 -0.570 -2.885 1.00 93.25 92 ASP A N 1
ATOM 734 C CA . ASP A 1 92 ? -3.883 -0.811 -4.317 1.00 93.25 92 ASP A CA 1
ATOM 735 C C . ASP A 1 92 ? -4.168 0.490 -5.086 1.00 93.25 92 ASP A C 1
ATOM 737 O O . ASP A 1 92 ? -5.322 0.883 -5.290 1.00 93.25 92 ASP A O 1
ATOM 741 N N . VAL A 1 93 ? -3.111 1.181 -5.517 1.00 91.75 93 VAL A N 1
ATOM 742 C CA . VAL A 1 93 ? -3.227 2.442 -6.268 1.00 91.75 93 VAL A CA 1
ATOM 743 C C . VAL A 1 93 ? -3.830 2.207 -7.656 1.00 91.75 93 VAL A C 1
ATOM 745 O O . VAL A 1 93 ? -4.629 3.029 -8.122 1.00 91.75 93 VAL A O 1
ATOM 748 N N . ASN A 1 94 ? -3.556 1.052 -8.273 1.00 89.12 94 ASN A N 1
ATOM 749 C CA . ASN A 1 94 ? -4.178 0.650 -9.536 1.00 89.12 94 ASN A CA 1
ATOM 750 C C . ASN A 1 94 ? -5.699 0.498 -9.370 1.00 89.12 94 ASN A C 1
ATOM 752 O O . ASN A 1 94 ? -6.474 0.813 -10.274 1.00 89.12 94 ASN A O 1
ATOM 756 N N . ALA A 1 95 ? -6.172 0.034 -8.204 1.00 87.06 95 ALA A N 1
ATOM 757 C CA . ALA A 1 95 ? -7.597 0.031 -7.866 1.00 87.06 95 ALA A CA 1
ATOM 758 C C . ALA A 1 95 ? -8.201 1.430 -7.831 1.00 87.06 95 ALA A C 1
ATOM 760 O O . ALA A 1 95 ? -9.190 1.653 -8.521 1.00 87.06 95 ALA A O 1
ATOM 761 N N . VAL A 1 96 ? -7.596 2.371 -7.105 1.00 83.94 96 VAL A N 1
ATOM 762 C CA . VAL A 1 96 ? -8.130 3.738 -6.934 1.00 83.94 96 VAL A CA 1
ATOM 763 C C . VAL A 1 96 ? -8.316 4.470 -8.270 1.00 83.94 96 VAL A C 1
ATOM 765 O O . VAL A 1 96 ? -9.205 5.310 -8.406 1.00 83.94 96 VAL A O 1
ATOM 768 N N . ARG A 1 97 ? -7.499 4.142 -9.276 1.00 83.50 97 ARG A N 1
ATOM 769 C CA . ARG A 1 97 ? -7.544 4.753 -10.613 1.00 83.50 97 ARG A CA 1
ATOM 770 C C . ARG A 1 97 ? -8.600 4.140 -11.537 1.00 83.50 97 ARG A C 1
ATOM 772 O O . ARG A 1 97 ? -8.875 4.702 -12.598 1.00 83.50 97 ARG A O 1
ATOM 779 N N . ARG A 1 98 ? -9.237 3.032 -11.138 1.00 83.06 98 ARG A N 1
ATOM 780 C CA . ARG A 1 98 ? -10.336 2.418 -11.893 1.00 83.06 98 ARG A CA 1
ATOM 781 C C . ARG A 1 98 ? -11.656 3.160 -11.639 1.00 83.06 98 ARG A C 1
ATOM 783 O O . ARG A 1 98 ? -12.039 3.369 -10.486 1.00 83.06 98 ARG A O 1
ATOM 790 N N . PRO A 1 99 ? -12.401 3.537 -12.694 1.00 77.56 99 PRO A N 1
ATOM 791 C CA . PRO A 1 99 ? -13.712 4.154 -12.532 1.00 77.56 99 PRO A CA 1
ATOM 792 C C . PRO A 1 99 ? -14.680 3.247 -11.762 1.00 77.56 99 PRO A C 1
ATOM 794 O O . PRO A 1 99 ? -14.840 2.077 -12.102 1.00 77.56 99 PRO A O 1
ATOM 797 N N . GLY A 1 100 ? -15.368 3.804 -10.762 1.00 77.75 100 GLY A N 1
ATOM 798 C CA . GLY A 1 100 ? -16.402 3.089 -10.003 1.00 77.75 100 GLY A CA 1
ATOM 799 C C . GLY A 1 100 ? -15.882 2.113 -8.944 1.00 77.75 100 GLY A C 1
ATOM 800 O O . GLY A 1 100 ? -16.684 1.351 -8.411 1.00 77.75 100 GLY A O 1
ATOM 801 N N . VAL A 1 101 ? -14.581 2.142 -8.635 1.00 77.50 101 VAL A N 1
ATOM 802 C CA . VAL A 1 101 ? -13.979 1.320 -7.580 1.00 77.50 101 VAL A CA 1
ATOM 803 C C . VAL A 1 101 ? -14.584 1.639 -6.212 1.00 77.50 101 VAL A C 1
ATOM 805 O O . VAL A 1 101 ? -14.776 2.802 -5.843 1.00 77.50 101 VAL A O 1
ATOM 808 N N . GLU A 1 102 ? -14.877 0.601 -5.434 1.00 77.38 102 GLU A N 1
ATOM 809 C CA . GLU A 1 102 ? -15.261 0.787 -4.038 1.00 77.38 102 GLU A CA 1
ATOM 810 C C . GLU A 1 102 ? -14.015 0.920 -3.146 1.00 77.38 102 GLU A C 1
ATOM 812 O O . GLU A 1 102 ? -13.003 0.263 -3.369 1.00 77.38 102 GLU A O 1
ATOM 817 N N . ILE A 1 103 ? -14.087 1.692 -2.055 1.00 75.19 103 ILE A N 1
ATOM 818 C CA . ILE A 1 103 ? -12.955 1.866 -1.112 1.00 75.19 103 ILE A CA 1
ATOM 819 C C . ILE A 1 103 ? -12.452 0.519 -0.576 1.00 75.19 103 ILE A C 1
ATOM 821 O O . ILE A 1 103 ? -11.253 0.305 -0.415 1.00 75.19 103 ILE A O 1
ATOM 825 N N . LYS A 1 104 ? -13.369 -0.429 -0.363 1.00 71.25 104 LYS A N 1
ATOM 826 C CA . LYS A 1 104 ? -13.033 -1.789 0.071 1.00 71.25 104 LYS A CA 1
ATOM 827 C C . LYS A 1 104 ? -12.138 -2.541 -0.924 1.00 71.25 104 LYS A C 1
ATOM 829 O O . LYS A 1 104 ? -11.575 -3.558 -0.540 1.00 71.25 104 LYS A O 1
ATOM 834 N N . GLU A 1 105 ? -12.086 -2.135 -2.192 1.00 76.62 105 GLU A N 1
ATOM 835 C CA . GLU A 1 105 ? -11.239 -2.729 -3.240 1.00 76.62 105 GLU A CA 1
ATOM 836 C C . GLU A 1 105 ? -9.887 -2.023 -3.377 1.00 76.62 105 GLU A C 1
ATOM 838 O O . GLU A 1 105 ? -8.971 -2.595 -3.970 1.00 76.62 105 GLU A O 1
ATOM 843 N N . ALA A 1 106 ? -9.783 -0.801 -2.843 1.00 85.19 106 ALA A N 1
ATOM 844 C CA . ALA A 1 106 ? -8.546 -0.040 -2.745 1.00 85.19 106 ALA A CA 1
ATOM 845 C C . ALA A 1 106 ? -7.736 -0.418 -1.501 1.00 85.19 106 ALA A C 1
ATOM 847 O O . ALA A 1 106 ? -6.517 -0.435 -1.572 1.00 85.19 106 ALA A O 1
ATOM 848 N N . LEU A 1 107 ? -8.389 -0.736 -0.380 1.00 90.69 107 LEU A N 1
ATOM 849 C CA . LEU A 1 107 ? -7.709 -1.235 0.817 1.00 90.69 107 LEU A CA 1
ATOM 850 C C . 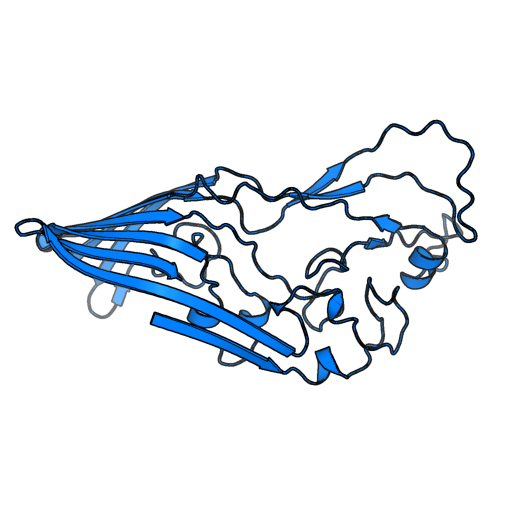LEU A 1 107 ? -7.448 -2.739 0.696 1.00 90.69 107 LEU A C 1
ATOM 852 O O . LEU A 1 107 ? -8.383 -3.525 0.508 1.00 90.69 107 LEU A O 1
ATOM 856 N N . LEU A 1 108 ? -6.184 -3.127 0.829 1.00 93.50 108 LEU A N 1
ATOM 857 C CA . LEU A 1 108 ? -5.748 -4.514 0.777 1.00 93.50 108 LEU A CA 1
ATOM 858 C C . LEU A 1 108 ? -5.783 -5.140 2.176 1.00 93.50 108 LEU A C 1
ATOM 860 O O . LEU A 1 108 ? -5.327 -4.528 3.139 1.00 93.50 108 LEU A O 1
ATOM 864 N N . PRO A 1 109 ? -6.355 -6.341 2.322 1.00 94.50 109 PRO A N 1
ATOM 865 C CA . PRO A 1 109 ? -6.397 -7.028 3.602 1.00 94.50 109 PRO A CA 1
ATOM 866 C C . PRO A 1 109 ? -5.050 -7.662 3.935 1.00 94.50 109 PRO A C 1
ATOM 868 O O . PRO A 1 109 ? -4.415 -8.275 3.080 1.00 94.50 109 PRO A O 1
ATOM 871 N N . VAL A 1 110 ? -4.699 -7.606 5.215 1.00 96.06 110 VAL A N 1
ATOM 872 C CA . VAL A 1 110 ? -3.505 -8.246 5.778 1.00 96.06 110 VAL A CA 1
ATOM 873 C C . VAL A 1 110 ? -3.890 -9.121 6.967 1.00 96.06 110 VAL A C 1
ATOM 875 O O . VAL A 1 110 ? -4.947 -8.946 7.589 1.00 96.06 110 VAL A O 1
ATOM 878 N N . GLY A 1 111 ? -3.071 -10.130 7.243 1.00 97.62 111 GLY A N 1
ATOM 879 C CA . GLY A 1 111 ? -3.238 -11.077 8.335 1.00 97.62 111 GLY A CA 1
ATOM 880 C C . GLY A 1 111 ? -3.154 -10.412 9.706 1.00 97.62 111 GLY A C 1
ATOM 881 O O . GLY A 1 111 ? -2.105 -9.935 10.135 1.00 97.62 111 GLY A O 1
ATOM 882 N N . MET A 1 112 ? -4.272 -10.412 10.435 1.00 98.00 112 MET A N 1
ATOM 883 C CA . MET A 1 112 ? -4.327 -9.824 11.772 1.00 98.00 112 MET A CA 1
ATOM 884 C C . MET A 1 112 ? -5.320 -10.517 12.706 1.00 98.00 112 MET A C 1
ATOM 886 O O . MET A 1 112 ? -6.256 -11.211 12.287 1.00 98.00 112 MET A O 1
ATOM 890 N N . VAL A 1 113 ? -5.115 -10.287 14.000 1.00 98.44 113 VAL A N 1
ATOM 891 C CA . VAL A 1 113 ? -6.104 -10.493 15.058 1.00 98.44 113 VAL A CA 1
ATOM 892 C C . VAL A 1 113 ? -6.681 -9.130 15.418 1.00 98.44 113 VAL A C 1
ATOM 894 O O . VAL A 1 113 ? -5.937 -8.221 15.772 1.00 98.44 113 VAL A O 1
ATOM 897 N N . ASN A 1 114 ? -8.000 -8.994 15.353 1.00 98.25 114 ASN A N 1
ATOM 898 C CA . ASN A 1 114 ? -8.729 -7.793 15.741 1.00 98.25 114 ASN A CA 1
ATOM 899 C C . ASN A 1 114 ? -9.729 -8.127 16.852 1.00 98.25 114 ASN A C 1
ATOM 901 O O . ASN A 1 114 ? -10.440 -9.129 16.761 1.00 98.25 114 ASN A O 1
ATOM 905 N N . LEU A 1 115 ? -9.783 -7.289 17.885 1.00 98.12 115 LEU A N 1
ATOM 906 C CA . LEU A 1 115 ? -10.663 -7.447 19.035 1.00 98.12 115 LEU A CA 1
ATOM 907 C C . LEU A 1 115 ? -11.368 -6.124 19.337 1.00 98.12 115 LEU A C 1
ATOM 909 O O . LEU A 1 115 ? -10.725 -5.161 19.742 1.00 98.12 115 LEU A O 1
ATOM 913 N N . ASN A 1 116 ? -12.689 -6.112 19.202 1.00 98.06 116 ASN A N 1
ATOM 914 C CA . ASN A 1 116 ? -13.538 -4.981 19.552 1.00 98.06 116 ASN A CA 1
ATOM 915 C C . ASN A 1 116 ? -14.399 -5.338 20.771 1.00 98.06 116 ASN A C 1
ATOM 917 O O . ASN A 1 116 ? -15.056 -6.378 20.780 1.00 98.06 116 ASN A O 1
ATOM 921 N N . ILE A 1 117 ? -14.365 -4.498 21.804 1.00 98.19 117 ILE A N 1
ATOM 922 C CA . ILE A 1 117 ? -15.028 -4.713 23.093 1.00 98.19 117 ILE A CA 1
ATOM 923 C C . ILE A 1 117 ? -15.874 -3.485 23.428 1.00 98.19 117 ILE A C 1
ATOM 925 O O . ILE A 1 117 ? -15.351 -2.373 23.520 1.00 98.19 117 ILE A O 1
ATOM 929 N N . GLY A 1 118 ? -17.168 -3.683 23.675 1.00 98.19 118 GLY A N 1
ATOM 930 C CA . GLY A 1 118 ? -18.020 -2.680 24.313 1.00 98.19 118 GLY A CA 1
ATOM 931 C C . GLY A 1 118 ? -17.747 -2.656 25.814 1.00 98.19 118 GLY A C 1
ATOM 932 O O . GLY A 1 118 ? -18.216 -3.528 26.534 1.00 98.19 118 GLY A O 1
ATOM 933 N N . LEU A 1 119 ? -16.958 -1.689 26.287 1.00 97.25 119 LEU A N 1
ATOM 934 C CA . LEU A 1 119 ? -16.610 -1.559 27.706 1.00 97.25 119 LEU A CA 1
ATOM 935 C C . LEU A 1 119 ? -17.811 -1.102 28.546 1.00 97.25 119 LEU A C 1
ATOM 937 O O . LEU A 1 119 ? -17.963 -1.524 29.690 1.00 97.25 119 LEU A O 1
ATOM 941 N N . THR A 1 120 ? -18.642 -0.220 27.984 1.00 96.19 120 THR A N 1
ATOM 942 C CA . THR A 1 120 ? -19.907 0.264 28.558 1.00 96.19 120 THR A CA 1
ATOM 943 C C . THR A 1 120 ? -20.912 0.533 27.433 1.00 96.19 120 THR A C 1
ATOM 945 O O . THR A 1 120 ? -20.551 0.468 26.258 1.00 96.19 120 THR A O 1
ATOM 948 N N . ASP A 1 121 ? -22.138 0.942 27.773 1.00 93.44 121 ASP A N 1
ATOM 949 C CA . ASP A 1 121 ? -23.167 1.354 26.799 1.00 93.44 121 ASP A CA 1
ATOM 950 C C . ASP A 1 121 ? -22.738 2.514 25.878 1.00 93.44 121 ASP A C 1
ATOM 952 O O . ASP A 1 121 ? -23.352 2.745 24.838 1.00 93.44 121 ASP A O 1
ATOM 956 N N . SER A 1 122 ? -21.698 3.264 26.257 1.00 95.25 122 SER A N 1
ATOM 957 C CA . SER A 1 122 ? -21.209 4.435 25.523 1.00 95.25 122 SER A CA 1
ATOM 958 C C . SER A 1 122 ? -19.707 4.423 25.241 1.00 95.25 122 SER A C 1
ATOM 960 O O . SER A 1 122 ? -19.188 5.383 24.678 1.00 95.25 122 SER A O 1
ATOM 962 N N . THR A 1 123 ? -18.985 3.372 25.641 1.00 96.81 123 THR A N 1
ATOM 963 C CA . THR A 1 123 ? -17.524 3.300 25.503 1.00 96.81 123 THR A CA 1
ATOM 964 C C . THR A 1 123 ? -17.118 1.987 24.863 1.00 96.81 123 THR A C 1
ATOM 966 O O . THR A 1 123 ? -17.515 0.919 25.325 1.00 96.81 123 THR A O 1
ATOM 969 N N . SER A 1 124 ? -16.277 2.054 23.836 1.00 97.25 124 SER A N 1
ATOM 970 C CA . SER A 1 124 ? -15.742 0.880 23.150 1.00 97.25 124 SER A CA 1
ATOM 971 C C . SER A 1 124 ? -14.230 0.970 22.989 1.00 97.25 124 SER A C 1
ATOM 973 O O . SER A 1 124 ? -13.667 2.057 22.856 1.00 97.25 124 SER A O 1
ATOM 975 N N . LEU A 1 125 ? -13.584 -0.190 23.024 1.00 97.50 125 LEU A N 1
ATOM 976 C CA . LEU A 1 125 ? -12.161 -0.368 22.786 1.00 97.50 125 LEU A CA 1
ATOM 977 C C . LEU A 1 125 ? -11.985 -1.313 21.600 1.00 97.50 125 LEU A C 1
ATOM 979 O O . LEU A 1 125 ? -12.480 -2.437 21.626 1.00 97.50 125 LEU A O 1
ATOM 983 N N . ASP A 1 126 ? -11.270 -0.867 20.579 1.00 97.75 126 ASP A N 1
ATOM 984 C CA . ASP A 1 126 ? -10.866 -1.678 19.437 1.00 97.75 126 ASP A CA 1
ATOM 985 C C . ASP A 1 126 ? -9.350 -1.858 19.455 1.00 97.75 126 ASP A C 1
ATOM 987 O O . ASP A 1 126 ? -8.610 -0.927 19.765 1.00 97.75 126 ASP A O 1
ATOM 991 N N . MET A 1 127 ? -8.878 -3.063 19.172 1.00 97.94 127 MET A N 1
ATOM 992 C CA . MET A 1 127 ? -7.464 -3.414 19.230 1.00 97.94 127 MET A CA 1
ATOM 993 C C . MET A 1 127 ? -7.101 -4.305 18.056 1.00 97.94 127 MET A C 1
ATOM 995 O O . MET A 1 127 ? -7.915 -5.116 17.603 1.00 97.94 127 MET A O 1
ATOM 999 N N . PHE A 1 128 ? -5.861 -4.206 17.591 1.00 98.06 128 PHE A N 1
ATOM 1000 C CA . PHE A 1 128 ? -5.333 -5.163 16.627 1.00 98.06 128 PHE A CA 1
ATOM 1001 C C . PHE A 1 128 ? -3.890 -5.551 16.918 1.00 98.06 128 PHE A C 1
ATOM 1003 O O . PHE A 1 128 ? -3.135 -4.805 17.539 1.00 98.06 128 PHE A O 1
ATOM 1010 N N . TYR A 1 129 ? -3.527 -6.720 16.403 1.00 98.31 129 TYR A N 1
ATOM 1011 C CA . TYR A 1 129 ? -2.156 -7.166 16.212 1.00 98.31 129 TYR A CA 1
ATOM 1012 C C . TYR A 1 129 ? -2.045 -7.765 14.806 1.00 98.31 129 TYR A C 1
ATOM 1014 O O . TYR A 1 129 ? -2.769 -8.720 14.499 1.00 98.31 129 TYR A O 1
ATOM 1022 N N . GLN A 1 130 ? -1.192 -7.198 13.952 1.00 97.81 130 GLN A N 1
ATOM 1023 C CA . GLN A 1 130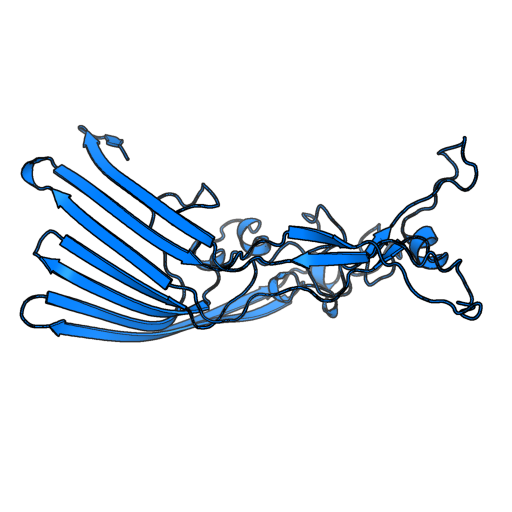 ? -0.911 -7.743 12.621 1.00 97.81 130 GLN A CA 1
ATOM 1024 C C . GLN A 1 130 ? 0.305 -8.666 12.690 1.00 97.81 130 GLN A C 1
ATOM 1026 O O . GLN A 1 130 ? 1.257 -8.407 13.427 1.00 97.81 130 GLN A O 1
ATOM 1031 N N . TYR A 1 131 ? 0.225 -9.763 11.948 1.00 97.56 131 TYR A N 1
ATOM 1032 C CA . TYR A 1 131 ? 1.269 -10.786 11.845 1.00 97.56 131 TYR A CA 1
ATOM 1033 C C . TYR A 1 131 ? 1.676 -11.054 10.391 1.00 97.56 131 TYR A C 1
ATOM 1035 O O . TYR A 1 131 ? 2.355 -12.039 10.125 1.00 97.56 131 TYR A O 1
ATOM 1043 N N . GLU A 1 132 ? 1.180 -10.237 9.468 1.00 97.12 132 GLU A N 1
ATOM 1044 C CA . GLU A 1 132 ? 1.492 -10.229 8.043 1.00 97.12 132 GLU A CA 1
ATOM 1045 C C . GLU A 1 132 ? 1.657 -8.761 7.668 1.00 97.12 132 GLU A C 1
ATOM 1047 O O . GLU A 1 132 ? 0.771 -7.947 7.957 1.00 97.12 132 GLU A O 1
ATOM 1052 N N . TRP A 1 133 ? 2.784 -8.430 7.051 1.00 96.62 133 TRP A N 1
ATOM 1053 C CA . TRP A 1 133 ? 3.009 -7.127 6.454 1.00 96.62 133 TRP A CA 1
ATOM 1054 C C . TRP A 1 133 ? 2.898 -7.230 4.933 1.00 96.62 133 TRP A C 1
ATOM 1056 O O . TRP A 1 133 ? 3.219 -8.251 4.330 1.00 96.62 133 TRP A O 1
ATOM 1066 N N . ASP A 1 134 ? 2.429 -6.156 4.306 1.00 95.50 134 ASP A N 1
ATOM 1067 C CA . ASP A 1 134 ? 2.447 -6.033 2.855 1.00 95.50 134 ASP A CA 1
ATOM 1068 C C . ASP A 1 134 ? 2.629 -4.561 2.463 1.00 95.50 134 ASP A C 1
ATOM 1070 O O . ASP A 1 134 ? 2.272 -3.645 3.212 1.00 95.50 134 ASP A O 1
ATOM 1074 N N . ASN A 1 135 ? 3.195 -4.317 1.286 1.00 94.44 135 ASN A N 1
ATOM 1075 C CA . ASN A 1 135 ? 3.441 -2.973 0.785 1.00 94.44 135 ASN A CA 1
ATOM 1076 C C . ASN A 1 135 ? 2.254 -2.424 -0.021 1.00 94.44 135 ASN A C 1
ATOM 1078 O O . ASN A 1 135 ? 1.423 -3.144 -0.572 1.00 94.44 135 ASN A O 1
ATOM 1082 N N . THR A 1 136 ? 2.200 -1.099 -0.137 1.00 94.38 136 THR A N 1
ATOM 1083 C CA . THR A 1 136 ? 1.289 -0.409 -1.055 1.00 94.38 136 THR A CA 1
ATOM 1084 C C . THR A 1 136 ? 1.640 -0.780 -2.490 1.00 94.38 136 THR A C 1
ATOM 1086 O O . THR A 1 136 ? 2.783 -0.614 -2.923 1.00 94.38 136 THR A O 1
ATOM 1089 N N . LYS A 1 137 ? 0.641 -1.240 -3.243 1.00 94.44 137 LYS A N 1
ATOM 1090 C CA . LYS A 1 137 ? 0.791 -1.642 -4.641 1.00 94.44 137 LYS A CA 1
ATOM 1091 C C . LYS A 1 137 ? 0.697 -0.402 -5.514 1.00 94.44 137 LYS A C 1
ATOM 1093 O O . LYS A 1 137 ? -0.351 0.243 -5.605 1.00 94.44 137 LYS A O 1
ATOM 1098 N N . LEU A 1 138 ? 1.838 -0.035 -6.083 1.00 93.94 138 LEU A N 1
ATOM 1099 C CA . LEU A 1 138 ? 2.011 1.128 -6.948 1.00 93.94 138 LEU A CA 1
ATOM 1100 C C . LEU A 1 138 ? 1.835 0.733 -8.411 1.00 93.94 138 LEU A C 1
ATOM 1102 O O . LEU A 1 138 ? 1.993 -0.432 -8.768 1.00 93.94 138 LEU A O 1
ATOM 1106 N N . ASP A 1 139 ? 1.564 1.717 -9.261 1.00 94.00 139 ASP A N 1
ATOM 1107 C CA . ASP A 1 139 ? 1.381 1.487 -10.691 1.00 94.00 139 ASP A CA 1
ATOM 1108 C C . ASP A 1 139 ? 2.630 0.907 -11.345 1.00 94.00 139 ASP A C 1
ATOM 1110 O O . ASP A 1 139 ? 3.733 1.432 -11.176 1.00 94.00 139 ASP A O 1
ATOM 1114 N N . GLY A 1 140 ? 2.442 -0.149 -12.135 1.00 94.19 140 GLY A N 1
ATOM 1115 C CA . GLY A 1 140 ? 3.520 -0.790 -12.881 1.00 94.19 140 GLY A CA 1
ATOM 1116 C C . GLY A 1 140 ? 4.224 0.175 -13.833 1.00 94.19 140 GLY A C 1
ATOM 1117 O O . GLY A 1 140 ? 3.561 0.920 -14.557 1.00 94.19 140 GLY A O 1
ATOM 1118 N N . CYS A 1 141 ? 5.559 0.173 -13.861 1.00 94.38 141 CYS A N 1
ATOM 1119 C CA . CYS A 1 141 ? 6.335 0.981 -14.806 1.00 94.38 141 CYS A CA 1
ATOM 1120 C C . CYS A 1 141 ? 5.894 0.732 -16.258 1.00 94.38 141 CYS A C 1
ATOM 1122 O O . CYS A 1 141 ? 5.632 -0.401 -16.663 1.00 94.38 141 CYS A O 1
ATOM 1124 N N . GLY A 1 142 ? 5.779 1.810 -17.034 1.00 92.19 142 GLY A N 1
ATOM 1125 C CA . GLY A 1 142 ? 5.274 1.783 -18.411 1.00 92.19 142 GLY A CA 1
ATOM 1126 C C . GLY A 1 142 ? 3.746 1.767 -18.564 1.00 92.19 142 GLY A C 1
ATOM 1127 O O . GLY A 1 142 ? 3.254 2.008 -19.666 1.00 92.19 142 GLY A O 1
ATOM 1128 N N . THR A 1 143 ? 2.973 1.537 -17.495 1.00 92.75 143 THR A N 1
ATOM 1129 C CA . THR A 1 143 ? 1.507 1.695 -17.541 1.00 92.75 143 THR A CA 1
ATOM 1130 C C . THR A 1 143 ? 1.109 3.175 -17.607 1.00 92.75 143 THR A C 1
ATOM 1132 O O . THR A 1 143 ? 1.873 4.056 -17.210 1.00 92.75 143 THR A O 1
ATOM 1135 N N . PHE A 1 144 ? -0.107 3.470 -18.087 1.00 90.88 144 PHE A N 1
ATOM 1136 C CA . PHE A 1 144 ? -0.550 4.839 -18.404 1.00 90.88 144 PHE A CA 1
ATOM 1137 C C . PHE A 1 144 ? -0.380 5.849 -17.262 1.00 90.88 144 PHE A C 1
ATOM 1139 O O . PHE A 1 144 ? -0.058 7.010 -17.509 1.00 90.88 144 PHE A O 1
ATOM 1146 N N . PHE A 1 145 ? -0.619 5.429 -16.021 1.00 91.12 145 PHE A N 1
ATOM 1147 C CA . PHE A 1 145 ? -0.534 6.328 -14.879 1.00 91.12 145 PHE A CA 1
ATOM 1148 C C . PHE A 1 145 ? 0.777 6.206 -14.081 1.00 91.12 145 PHE A C 1
ATOM 1150 O O . PHE A 1 145 ? 0.936 6.876 -13.054 1.00 91.12 145 PHE A O 1
ATOM 1157 N N . SER A 1 146 ? 1.719 5.370 -14.520 1.00 91.81 146 SER A N 1
ATOM 1158 C CA . SER A 1 146 ? 3.029 5.314 -13.887 1.00 91.81 146 SER A CA 1
ATOM 1159 C C . SER A 1 146 ? 3.818 6.583 -14.187 1.00 91.81 146 SER A C 1
ATOM 1161 O O . SER A 1 146 ? 3.862 7.069 -15.316 1.00 91.81 146 SER A O 1
ATOM 1163 N N . THR A 1 147 ? 4.429 7.147 -13.150 1.00 88.88 147 THR A N 1
ATOM 1164 C CA . THR A 1 147 ? 5.252 8.358 -13.254 1.00 88.88 147 THR A CA 1
ATOM 1165 C C . THR A 1 147 ? 6.741 8.072 -13.082 1.00 88.88 147 THR A C 1
ATOM 1167 O O . THR A 1 147 ? 7.535 9.009 -13.116 1.00 88.88 147 THR A O 1
ATOM 1170 N N . VAL A 1 148 ? 7.119 6.816 -12.819 1.00 90.25 148 VAL A N 1
ATOM 1171 C CA . VAL A 1 148 ? 8.498 6.404 -12.536 1.00 90.25 148 VAL A CA 1
ATOM 1172 C C . VAL A 1 148 ? 8.765 4.978 -13.021 1.00 90.25 148 VAL A C 1
ATOM 1174 O O . VAL A 1 148 ? 7.899 4.114 -12.940 1.00 90.25 148 VAL A O 1
ATOM 1177 N N . ASP A 1 149 ? 10.006 4.713 -13.422 1.00 90.19 149 ASP A N 1
ATOM 1178 C CA . ASP A 1 149 ? 10.447 3.400 -13.926 1.00 90.19 149 ASP A CA 1
ATOM 1179 C C . ASP A 1 149 ? 11.087 2.498 -12.858 1.00 90.19 149 ASP A C 1
ATOM 1181 O O . ASP A 1 149 ? 11.571 1.403 -13.151 1.00 90.19 149 ASP A O 1
ATOM 1185 N N . ILE A 1 150 ? 11.083 2.973 -11.610 1.00 91.69 150 ILE A N 1
ATOM 1186 C CA . ILE A 1 150 ? 11.822 2.400 -10.476 1.00 91.69 150 ILE A CA 1
ATOM 1187 C C . ILE A 1 150 ? 10.929 1.815 -9.373 1.00 91.69 150 ILE A C 1
ATOM 1189 O O . ILE A 1 150 ? 11.432 1.387 -8.334 1.00 91.69 150 ILE A O 1
ATOM 1193 N N . LEU A 1 151 ? 9.608 1.866 -9.570 1.00 92.62 151 LEU A N 1
ATOM 1194 C CA . LEU A 1 151 ? 8.564 1.363 -8.674 1.00 92.62 151 LEU A CA 1
ATOM 1195 C C . LEU A 1 151 ? 7.496 0.639 -9.508 1.00 92.62 151 LEU A C 1
ATOM 1197 O O . LEU A 1 151 ? 7.410 0.844 -10.716 1.00 92.62 151 LEU A O 1
ATOM 1201 N N . GLY A 1 152 ? 6.661 -0.172 -8.852 1.00 91.50 152 GLY A N 1
ATOM 1202 C CA . GLY A 1 152 ? 5.501 -0.814 -9.490 1.00 91.50 152 GLY A CA 1
ATOM 1203 C C . GLY A 1 152 ? 5.697 -2.271 -9.912 1.00 91.50 152 GLY A C 1
ATOM 1204 O O . GLY A 1 152 ? 4.813 -2.848 -10.541 1.00 91.50 152 GLY A O 1
ATOM 1205 N N . GLY A 1 153 ? 6.835 -2.875 -9.572 1.00 93.00 153 GLY A N 1
ATOM 1206 C CA . GLY A 1 153 ? 7.089 -4.294 -9.806 1.00 93.00 153 GLY A CA 1
ATOM 1207 C C . GLY A 1 153 ? 8.552 -4.688 -9.627 1.00 93.00 153 GLY A C 1
ATOM 1208 O O . GLY A 1 153 ? 9.403 -3.812 -9.429 1.00 93.00 153 GLY A O 1
ATOM 1209 N N . PRO A 1 154 ? 8.867 -5.992 -9.673 1.00 92.00 154 PRO A N 1
ATOM 1210 C CA . PRO A 1 154 ? 10.235 -6.491 -9.588 1.00 92.00 154 PRO A CA 1
ATOM 1211 C C . PRO A 1 154 ? 11.121 -5.980 -10.730 1.00 92.00 154 PRO A C 1
ATOM 1213 O O . PRO A 1 154 ? 12.238 -5.556 -10.455 1.00 92.00 154 PRO A O 1
ATOM 1216 N N . GLY A 1 155 ? 10.620 -5.921 -11.968 1.00 92.06 155 GLY A N 1
ATOM 1217 C CA . GLY A 1 155 ? 11.387 -5.454 -13.129 1.00 92.06 155 GLY A CA 1
ATOM 1218 C C . GLY A 1 155 ? 11.306 -3.951 -13.393 1.00 92.06 155 GLY A C 1
ATOM 1219 O O . GLY A 1 155 ? 11.695 -3.512 -14.469 1.00 92.06 155 GLY A O 1
ATOM 1220 N N . CYS A 1 156 ? 10.798 -3.165 -12.440 1.00 94.19 156 CYS A N 1
ATOM 1221 C CA . CYS A 1 156 ? 10.875 -1.704 -12.436 1.00 94.19 156 CYS A CA 1
ATOM 1222 C C . CYS A 1 156 ? 12.078 -1.273 -11.583 1.00 94.19 156 CYS A C 1
ATOM 1224 O O . CYS A 1 156 ? 11.932 -0.853 -10.434 1.00 94.19 156 CYS A O 1
ATOM 1226 N N . ASP A 1 157 ? 13.286 -1.495 -12.099 1.00 91.44 157 ASP A N 1
ATOM 1227 C CA . ASP A 1 157 ? 14.516 -1.590 -11.305 1.00 91.44 157 ASP A CA 1
ATOM 1228 C C . ASP A 1 157 ? 15.714 -0.797 -11.851 1.00 91.44 157 ASP A C 1
ATOM 1230 O O . ASP A 1 157 ? 16.819 -0.968 -11.340 1.00 91.44 157 ASP A O 1
ATOM 1234 N N . LYS A 1 158 ? 15.517 0.097 -12.831 1.00 89.69 158 LYS A N 1
ATOM 1235 C CA . LYS A 1 158 ? 16.609 0.894 -13.418 1.00 89.69 158 LYS A CA 1
ATOM 1236 C C . LYS A 1 158 ? 16.339 2.388 -13.339 1.00 89.69 158 LYS A C 1
ATOM 1238 O O . LYS A 1 158 ? 15.266 2.861 -13.702 1.00 89.69 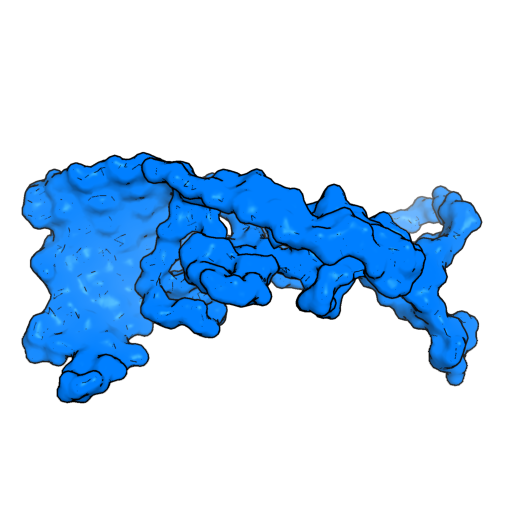158 LYS A O 1
ATOM 1243 N N . ILE A 1 159 ? 17.371 3.139 -12.964 1.00 91.19 159 ILE A N 1
ATOM 1244 C CA . ILE A 1 159 ? 17.460 4.587 -13.193 1.00 91.19 159 ILE A CA 1
ATOM 1245 C C . ILE A 1 159 ? 18.383 4.811 -14.384 1.00 91.19 159 ILE A C 1
ATOM 1247 O O . ILE A 1 159 ? 19.597 4.631 -14.262 1.00 91.19 159 ILE A O 1
ATOM 1251 N N . THR A 1 160 ? 17.844 5.220 -15.528 1.00 91.19 160 THR A N 1
ATOM 1252 C CA . THR A 1 160 ? 18.651 5.631 -16.680 1.00 91.19 160 THR A CA 1
ATOM 1253 C C . THR A 1 160 ? 19.320 6.981 -16.408 1.00 91.19 160 THR A C 1
ATOM 1255 O O . THR A 1 160 ? 18.730 7.890 -15.827 1.00 91.19 160 THR A O 1
ATOM 1258 N N . LEU A 1 161 ? 20.611 7.099 -16.748 1.00 89.56 161 LEU A N 1
ATOM 1259 C CA . LEU A 1 161 ? 21.387 8.323 -16.496 1.00 89.56 161 LEU A CA 1
ATOM 1260 C C . LEU A 1 161 ? 21.393 9.287 -17.688 1.00 89.56 161 LEU A C 1
ATOM 1262 O O . LEU A 1 161 ? 21.713 10.463 -17.516 1.00 89.56 161 LEU A O 1
ATOM 1266 N N . ASN A 1 162 ? 21.100 8.778 -18.890 1.00 92.50 162 ASN A N 1
ATOM 1267 C CA . ASN A 1 162 ? 20.978 9.541 -20.137 1.00 92.50 162 ASN A CA 1
ATOM 1268 C C . ASN A 1 162 ? 22.106 10.573 -20.364 1.00 92.50 162 ASN A C 1
ATOM 1270 O O . ASN A 1 162 ? 21.832 11.744 -20.665 1.00 92.50 162 ASN A O 1
ATOM 1274 N N . PRO A 1 163 ? 23.392 10.188 -20.206 1.00 89.56 163 PRO A N 1
ATOM 1275 C CA . PRO A 1 163 ? 24.488 11.141 -20.293 1.00 89.56 163 PRO A CA 1
ATOM 1276 C C . PRO A 1 163 ? 24.581 11.742 -21.698 1.00 89.56 163 PRO A C 1
ATOM 1278 O O . PRO A 1 163 ? 24.343 11.063 -22.697 1.00 89.56 163 PRO A O 1
ATOM 1281 N N . ALA A 1 164 ? 24.986 13.009 -21.781 1.00 91.06 164 ALA A N 1
ATOM 1282 C CA . ALA A 1 164 ? 25.374 13.622 -23.046 1.00 91.06 164 ALA A CA 1
ATOM 1283 C C . ALA A 1 164 ? 26.746 13.092 -23.483 1.00 91.06 164 ALA A C 1
ATOM 1285 O O . ALA A 1 164 ? 27.723 13.205 -22.738 1.00 91.06 164 ALA A O 1
ATOM 1286 N N . LEU A 1 165 ? 26.836 12.547 -24.700 1.00 86.19 165 LEU A N 1
ATOM 1287 C CA . LEU A 1 165 ? 28.106 12.079 -25.273 1.00 86.19 165 LEU A CA 1
ATOM 1288 C C . LEU A 1 165 ? 29.113 13.225 -25.456 1.00 86.19 165 LEU A C 1
ATOM 1290 O O . LEU A 1 165 ? 30.326 13.018 -25.410 1.00 86.19 165 LEU A O 1
ATOM 1294 N N . VAL A 1 166 ? 28.608 14.446 -25.636 1.00 88.94 166 VAL A N 1
ATOM 1295 C CA . VAL A 1 166 ? 29.380 15.685 -25.654 1.00 88.94 166 VAL A CA 1
ATOM 1296 C C . VAL A 1 166 ? 28.909 16.558 -24.491 1.00 88.94 166 VAL A C 1
ATOM 1298 O O . VAL A 1 166 ? 27.782 17.038 -24.483 1.00 88.94 166 VAL A O 1
ATOM 1301 N N . ALA A 1 167 ? 29.790 16.815 -23.518 1.00 84.44 167 ALA A N 1
ATOM 1302 C CA . ALA A 1 167 ? 29.447 17.466 -22.243 1.00 84.44 167 ALA A CA 1
ATOM 1303 C C . ALA A 1 167 ? 28.768 18.848 -22.362 1.00 84.44 167 ALA A C 1
ATOM 1305 O O . ALA A 1 167 ? 28.129 19.308 -21.420 1.00 84.44 167 ALA A O 1
ATOM 1306 N N . THR A 1 168 ? 28.923 19.531 -23.497 1.00 89.00 168 THR A N 1
ATOM 1307 C CA . THR A 1 168 ? 28.348 20.859 -23.755 1.00 89.00 168 THR A CA 1
ATOM 1308 C C . THR A 1 168 ? 27.166 20.837 -24.723 1.00 89.00 168 THR A C 1
ATOM 1310 O O . THR A 1 168 ? 26.651 21.903 -25.049 1.00 89.00 168 THR A O 1
ATOM 1313 N N . ASP A 1 169 ? 26.763 19.665 -25.219 1.00 89.19 169 ASP A N 1
ATOM 1314 C CA . ASP A 1 169 ? 25.695 19.521 -26.206 1.00 89.19 169 ASP A CA 1
ATOM 1315 C C . ASP A 1 169 ? 24.623 18.525 -25.723 1.00 89.19 169 ASP A C 1
ATOM 1317 O O . ASP A 1 169 ? 24.772 17.311 -25.905 1.00 89.19 169 ASP A O 1
ATOM 1321 N N . PRO A 1 170 ? 23.517 19.015 -25.132 1.00 87.25 170 PRO A N 1
ATOM 1322 C CA . PRO A 1 170 ? 22.440 18.158 -24.642 1.00 87.25 170 PRO A CA 1
ATOM 1323 C C . PRO A 1 170 ? 21.685 17.426 -25.764 1.00 87.25 170 PRO A C 1
ATOM 1325 O O . PRO A 1 170 ? 20.958 16.482 -25.474 1.00 87.25 170 PRO A O 1
ATOM 1328 N N . SER A 1 171 ? 21.861 17.794 -27.043 1.00 91.44 171 SER A N 1
ATOM 1329 C CA . SER A 1 171 ? 21.273 17.034 -28.161 1.00 91.44 171 SER A CA 1
ATOM 1330 C C . SER A 1 171 ? 21.922 15.660 -28.362 1.00 91.44 171 SER A C 1
ATOM 1332 O O . SER A 1 171 ? 21.411 14.836 -29.116 1.00 91.44 171 SER A O 1
ATOM 1334 N N . THR A 1 172 ? 23.032 15.409 -27.663 1.00 91.12 172 THR A N 1
ATOM 1335 C CA . THR A 1 172 ? 23.772 14.144 -27.679 1.00 91.12 172 THR A CA 1
ATOM 1336 C C . THR A 1 172 ? 23.486 13.259 -26.464 1.00 91.12 172 THR A C 1
ATOM 1338 O O . THR A 1 172 ? 24.222 12.300 -26.229 1.00 91.12 172 THR A O 1
ATOM 1341 N N . SER A 1 173 ? 22.462 13.585 -25.666 1.00 93.94 173 SER A N 1
ATOM 1342 C CA . SER A 1 173 ? 22.006 12.727 -24.571 1.00 93.94 173 SER A CA 1
ATOM 1343 C C . SER A 1 173 ? 21.500 11.390 -25.087 1.00 93.94 173 SER A C 1
ATOM 1345 O O . SER A 1 173 ? 20.704 11.335 -26.023 1.00 93.94 173 SER A O 1
ATOM 1347 N N . LEU A 1 174 ? 21.957 10.318 -24.446 1.00 92.94 174 LEU A N 1
ATOM 1348 C CA . LEU A 1 174 ? 21.458 8.977 -24.713 1.00 92.94 174 LEU A CA 1
ATOM 1349 C C . LEU A 1 174 ? 19.974 8.871 -24.351 1.00 92.94 174 LEU A C 1
ATOM 1351 O O . LEU A 1 174 ? 19.540 9.364 -23.310 1.00 92.94 174 LEU A O 1
ATOM 1355 N N . SER A 1 175 ? 19.202 8.162 -25.169 1.00 93.81 175 SER A N 1
ATOM 1356 C CA . SER A 1 175 ? 17.874 7.669 -24.784 1.00 93.81 175 SER A CA 1
ATOM 1357 C C . SER A 1 175 ? 17.961 6.635 -23.652 1.00 93.81 175 SER A C 1
ATOM 1359 O O . SER A 1 175 ? 19.042 6.139 -23.328 1.00 93.81 175 SER A O 1
ATOM 1361 N N . ASP A 1 176 ? 16.825 6.280 -23.049 1.00 93.88 176 ASP A N 1
ATOM 1362 C CA . ASP A 1 176 ? 16.766 5.248 -22.001 1.00 93.88 176 ASP A CA 1
ATOM 1363 C C . ASP A 1 176 ? 17.256 3.898 -22.517 1.00 93.88 176 ASP A C 1
ATOM 1365 O O . ASP A 1 176 ? 18.107 3.253 -21.908 1.00 93.88 176 ASP A O 1
ATOM 1369 N N . ARG A 1 177 ? 16.813 3.521 -23.718 1.00 94.00 177 ARG A N 1
ATOM 1370 C CA . ARG A 1 177 ? 17.260 2.306 -24.402 1.00 94.00 177 ARG A CA 1
ATOM 1371 C C . ARG A 1 177 ? 18.764 2.298 -24.649 1.00 94.00 177 ARG A C 1
ATOM 1373 O O . ARG A 1 177 ? 19.425 1.290 -24.407 1.00 94.00 177 ARG A O 1
ATOM 1380 N N . GLU A 1 178 ? 19.315 3.398 -25.161 1.00 93.44 178 GLU A N 1
ATOM 1381 C CA . GLU A 1 178 ? 20.764 3.508 -25.363 1.00 93.44 178 GLU A CA 1
ATOM 1382 C C . GLU A 1 178 ? 21.501 3.458 -24.027 1.00 93.44 178 GLU A C 1
ATOM 1384 O O . GLU A 1 178 ? 22.523 2.788 -23.933 1.00 93.44 178 GLU A O 1
ATOM 1389 N N . SER A 1 179 ? 20.955 4.082 -22.982 1.00 91.81 179 SER A N 1
ATOM 1390 C CA . SER A 1 179 ? 21.524 4.028 -21.636 1.00 91.81 179 SER A CA 1
ATOM 1391 C C . SER A 1 179 ? 21.573 2.600 -21.098 1.00 91.81 179 SER A C 1
ATOM 1393 O O . SER A 1 179 ? 22.603 2.185 -20.576 1.00 91.81 179 SER A O 1
ATOM 1395 N N . VAL A 1 180 ? 20.508 1.815 -21.284 1.00 90.25 180 VAL A N 1
ATOM 1396 C CA . VAL A 1 180 ? 20.497 0.386 -20.936 1.00 90.25 180 VAL A CA 1
ATOM 1397 C C . VAL A 1 180 ? 21.500 -0.398 -21.782 1.00 90.25 180 VAL A C 1
ATOM 1399 O O . VAL A 1 180 ? 22.277 -1.180 -21.243 1.00 90.25 180 VAL A O 1
ATOM 1402 N N . THR A 1 181 ? 21.547 -0.143 -23.090 1.00 90.06 181 THR A N 1
ATOM 1403 C CA . THR A 1 181 ? 22.465 -0.826 -24.019 1.00 90.06 181 THR A CA 1
ATOM 1404 C C . THR A 1 181 ? 23.931 -0.578 -23.657 1.00 90.06 181 THR A C 1
ATOM 1406 O O . THR A 1 181 ? 24.729 -1.507 -23.687 1.00 90.06 181 THR A O 1
ATOM 1409 N N . PHE A 1 182 ? 24.282 0.658 -23.288 1.00 86.62 182 PHE A N 1
ATOM 1410 C CA . PHE A 1 182 ? 25.650 1.059 -22.950 1.00 86.62 182 PHE A CA 1
ATOM 1411 C C . PHE A 1 182 ? 26.015 0.873 -21.468 1.00 86.62 182 PHE A C 1
ATOM 1413 O O . PHE A 1 182 ? 27.126 1.228 -21.063 1.00 86.62 182 PHE A O 1
ATOM 1420 N N . GLY A 1 183 ? 25.103 0.345 -20.644 1.00 85.19 183 GLY A N 1
ATOM 1421 C CA . GLY A 1 183 ? 25.340 0.148 -19.211 1.00 85.19 183 GLY A CA 1
ATOM 1422 C C . GLY A 1 183 ? 25.380 1.440 -18.385 1.00 85.19 183 GLY A C 1
ATOM 1423 O O . GLY A 1 183 ? 26.001 1.470 -17.327 1.00 85.19 183 GLY A O 1
ATOM 1424 N N . THR A 1 184 ? 24.763 2.529 -18.852 1.00 87.44 184 THR A N 1
ATOM 1425 C CA . THR A 1 184 ? 24.715 3.824 -18.151 1.00 87.44 184 THR A CA 1
ATOM 1426 C C . THR A 1 184 ? 23.403 3.996 -17.382 1.00 87.44 184 THR A C 1
ATOM 1428 O O . THR A 1 184 ? 22.618 4.915 -17.640 1.00 87.44 184 THR A O 1
ATOM 1431 N N . TYR A 1 185 ? 23.157 3.092 -16.441 1.00 87.00 185 TYR A N 1
ATOM 1432 C CA . TYR A 1 185 ? 22.005 3.105 -15.543 1.00 87.00 185 TYR A CA 1
ATOM 1433 C C . TYR A 1 185 ? 22.422 2.633 -14.143 1.00 87.00 185 TYR A C 1
ATOM 1435 O O . TYR A 1 185 ? 23.510 2.083 -13.969 1.00 87.00 185 TYR A O 1
ATOM 1443 N N . LEU A 1 186 ? 21.578 2.884 -13.143 1.00 86.69 186 LEU A N 1
ATOM 1444 C CA . LEU A 1 186 ? 21.730 2.335 -11.794 1.00 86.69 186 LEU A CA 1
ATOM 1445 C C . LEU A 1 186 ? 20.695 1.239 -11.583 1.00 86.69 186 LEU A C 1
ATOM 1447 O O . LEU A 1 186 ? 19.522 1.468 -11.872 1.00 86.69 186 LEU A O 1
ATOM 1451 N N . ASP A 1 187 ? 21.129 0.103 -11.048 1.00 83.81 187 ASP A N 1
ATOM 1452 C CA . ASP A 1 187 ? 20.246 -0.998 -10.671 1.00 83.81 187 ASP A CA 1
ATOM 1453 C C . ASP A 1 187 ? 19.714 -0.836 -9.247 1.00 83.81 187 ASP A C 1
ATOM 1455 O O . ASP A 1 187 ? 20.423 -0.413 -8.318 1.00 83.81 187 ASP A O 1
ATOM 1459 N N . ARG A 1 188 ? 18.464 -1.254 -9.066 1.00 87.94 188 ARG A N 1
ATOM 1460 C CA . ARG A 1 188 ? 17.851 -1.414 -7.755 1.00 87.94 188 ARG A CA 1
ATOM 1461 C C . ARG A 1 188 ? 18.378 -2.676 -7.079 1.00 87.94 188 ARG A C 1
ATOM 1463 O O . ARG A 1 188 ? 18.366 -3.764 -7.646 1.00 87.94 188 ARG A O 1
ATOM 1470 N N . GLN A 1 189 ? 18.818 -2.542 -5.838 1.00 87.56 189 GLN A N 1
ATOM 1471 C CA . GLN A 1 189 ? 19.101 -3.676 -4.964 1.00 87.56 189 GLN A CA 1
ATOM 1472 C C . GLN A 1 189 ? 17.797 -4.301 -4.462 1.00 87.56 189 GLN A C 1
ATOM 1474 O O . GLN A 1 189 ? 16.715 -3.738 -4.627 1.00 87.56 189 GLN A O 1
ATOM 1479 N N . ALA A 1 190 ? 17.907 -5.454 -3.803 1.00 87.25 190 ALA A N 1
ATOM 1480 C CA . ALA A 1 190 ? 16.780 -6.029 -3.080 1.00 87.25 190 ALA A CA 1
ATOM 1481 C C . ALA A 1 190 ? 16.163 -5.000 -2.115 1.00 87.25 190 ALA A C 1
ATOM 1483 O O . ALA A 1 190 ? 16.879 -4.184 -1.525 1.00 87.25 190 ALA A O 1
ATOM 1484 N N . ASN A 1 191 ? 14.837 -5.047 -1.974 1.00 91.12 191 ASN A N 1
ATOM 1485 C CA . ASN A 1 191 ? 14.128 -4.202 -1.023 1.00 91.12 191 ASN A CA 1
ATOM 1486 C C . ASN A 1 191 ? 14.606 -4.494 0.409 1.00 91.12 191 ASN A C 1
ATOM 1488 O O . ASN A 1 191 ? 14.981 -5.620 0.742 1.00 91.12 191 ASN A O 1
ATOM 1492 N N . ILE A 1 192 ? 14.552 -3.470 1.252 1.00 94.31 192 ILE A N 1
ATOM 1493 C CA . ILE A 1 192 ? 14.707 -3.571 2.698 1.00 94.31 192 ILE A CA 1
ATOM 1494 C C . ILE A 1 192 ? 13.295 -3.505 3.269 1.00 94.31 192 ILE A C 1
ATOM 1496 O O . ILE A 1 192 ? 12.711 -2.426 3.396 1.00 94.31 192 ILE A O 1
ATOM 1500 N N . GLU A 1 193 ? 12.733 -4.681 3.505 1.00 95.19 193 GLU A N 1
ATOM 1501 C CA . GLU A 1 193 ? 11.374 -4.879 4.004 1.00 95.19 193 GLU A CA 1
ATOM 1502 C C . GLU A 1 193 ? 11.398 -5.073 5.525 1.00 95.19 193 GLU A C 1
ATOM 1504 O O . GLU A 1 193 ? 12.409 -5.553 6.052 1.00 95.19 193 GLU A O 1
ATOM 1509 N N . PRO A 1 194 ? 10.326 -4.676 6.229 1.00 96.25 194 PRO A N 1
ATOM 1510 C CA . PRO A 1 194 ? 10.189 -4.935 7.647 1.00 96.25 194 PRO A CA 1
ATOM 1511 C C . PRO A 1 194 ? 9.868 -6.411 7.904 1.00 96.25 194 PRO A C 1
ATOM 1513 O O . PRO A 1 194 ? 9.425 -7.139 7.012 1.00 96.25 194 PRO A O 1
ATOM 1516 N N . ASP A 1 195 ? 10.018 -6.831 9.152 1.00 94.62 195 ASP A N 1
ATOM 1517 C CA . ASP A 1 195 ? 9.442 -8.074 9.639 1.00 94.62 195 ASP A CA 1
ATOM 1518 C C . ASP A 1 195 ? 7.896 -8.027 9.580 1.00 94.62 195 ASP A C 1
ATOM 1520 O O . ASP A 1 195 ? 7.257 -6.981 9.689 1.00 94.62 195 ASP A O 1
ATOM 1524 N N . ASP A 1 196 ? 7.256 -9.194 9.458 1.00 95.62 196 ASP A N 1
ATOM 1525 C CA . ASP A 1 196 ? 5.788 -9.299 9.406 1.00 95.62 196 ASP A CA 1
ATOM 1526 C C . ASP A 1 196 ? 5.083 -8.887 10.718 1.00 95.62 196 ASP A C 1
ATOM 1528 O O . ASP A 1 196 ? 3.906 -8.507 10.734 1.00 95.62 196 ASP A O 1
ATOM 1532 N N . GLY A 1 197 ? 5.779 -9.024 11.848 1.00 94.44 197 GLY A N 1
ATOM 1533 C CA . GLY A 1 197 ? 5.236 -8.831 13.193 1.00 94.44 197 GLY A CA 1
ATOM 1534 C C . GLY A 1 197 ? 5.734 -7.554 13.860 1.00 94.44 197 GLY A C 1
ATOM 1535 O O . GLY A 1 197 ? 6.693 -6.949 13.426 1.00 94.44 197 GLY A O 1
ATOM 1536 N N . GLY A 1 198 ? 5.108 -7.172 14.977 1.00 95.88 198 GLY A N 1
ATOM 1537 C CA . GLY A 1 198 ? 5.456 -5.932 15.698 1.00 95.88 198 GLY A CA 1
ATOM 1538 C C . GLY A 1 198 ? 4.466 -4.791 15.466 1.00 95.88 198 GLY A C 1
ATOM 1539 O O . GLY A 1 198 ? 4.566 -3.739 16.095 1.00 95.88 198 GLY A O 1
ATOM 1540 N N . GLN A 1 199 ? 3.438 -5.033 14.653 1.00 97.56 199 GLN A N 1
ATOM 1541 C CA . GLN A 1 199 ? 2.415 -4.053 14.318 1.00 97.56 199 GLN A CA 1
ATOM 1542 C C . GLN A 1 199 ? 1.163 -4.242 15.180 1.00 97.56 199 GLN A C 1
ATOM 1544 O O . GLN A 1 199 ? 0.549 -5.312 15.195 1.00 97.56 199 GLN A O 1
ATOM 1549 N N . TYR A 1 200 ? 0.756 -3.208 15.907 1.00 97.81 200 TYR A N 1
ATOM 1550 C CA . TYR A 1 200 ? -0.371 -3.271 16.837 1.00 97.81 200 TYR A CA 1
ATOM 1551 C C . TYR A 1 200 ? -0.992 -1.900 17.071 1.00 97.81 200 TYR A C 1
ATOM 1553 O O . TYR A 1 200 ? -0.385 -0.867 16.801 1.00 97.81 200 TYR A O 1
ATOM 1561 N N . GLY A 1 201 ? -2.192 -1.872 17.642 1.00 97.25 201 GLY A N 1
ATOM 1562 C CA . GLY A 1 201 ? -2.788 -0.613 18.057 1.00 97.25 201 GLY A CA 1
ATOM 1563 C C . GLY A 1 201 ? -4.027 -0.761 18.922 1.00 97.25 201 GLY A C 1
ATOM 1564 O O . GLY A 1 201 ? -4.575 -1.852 19.088 1.00 97.25 201 GLY A O 1
ATOM 1565 N N . PHE A 1 202 ? -4.487 0.389 19.408 1.00 96.62 202 PHE A N 1
ATOM 1566 C CA . PHE A 1 202 ? -5.649 0.563 20.264 1.00 96.62 202 PHE A CA 1
ATOM 1567 C C . PHE A 1 202 ? -6.424 1.817 19.845 1.00 96.62 202 PHE A C 1
ATOM 1569 O O . PHE A 1 202 ? -5.842 2.884 19.640 1.00 96.62 202 PHE A O 1
ATOM 1576 N N . ALA A 1 203 ? -7.745 1.703 19.792 1.00 96.56 203 ALA A N 1
ATOM 1577 C CA . ALA A 1 203 ? -8.668 2.801 19.566 1.00 96.56 203 ALA A CA 1
ATOM 1578 C C . ALA A 1 203 ? -9.742 2.799 20.656 1.00 96.56 203 ALA A C 1
ATOM 1580 O O . ALA A 1 203 ? -10.496 1.837 20.795 1.00 96.56 203 ALA A O 1
ATOM 1581 N N . LEU A 1 204 ? -9.821 3.876 21.431 1.00 97.00 204 LEU A N 1
ATOM 1582 C CA . LEU A 1 204 ? -10.857 4.090 22.434 1.00 97.00 204 LEU A CA 1
ATOM 1583 C C . LEU A 1 204 ? -11.866 5.094 21.884 1.00 97.00 204 LEU A C 1
ATOM 1585 O O . LEU A 1 204 ? -11.491 6.216 21.548 1.00 97.00 204 LEU A O 1
ATOM 1589 N N . ARG A 1 205 ? -13.141 4.712 21.831 1.00 95.56 205 ARG A N 1
ATOM 1590 C CA . ARG A 1 205 ? -14.235 5.608 21.444 1.00 95.56 205 ARG A CA 1
ATOM 1591 C C . ARG A 1 205 ? -15.209 5.772 22.595 1.00 95.56 205 ARG A C 1
ATOM 1593 O O . ARG A 1 205 ? -15.587 4.785 23.226 1.00 95.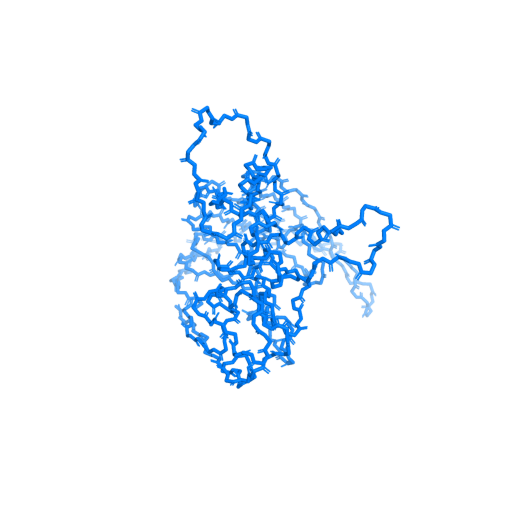56 205 ARG A O 1
ATOM 1600 N N . HIS A 1 206 ? -15.609 7.008 22.859 1.00 96.31 206 HIS A N 1
ATOM 1601 C CA . HIS A 1 206 ? -16.549 7.356 23.915 1.00 96.31 206 HIS A CA 1
ATOM 1602 C C . HIS A 1 206 ? -17.601 8.332 23.394 1.00 96.31 206 HIS A C 1
ATOM 1604 O O . HIS A 1 206 ? -17.270 9.448 22.995 1.00 96.31 206 HIS A O 1
ATOM 1610 N N . TYR A 1 207 ? -18.868 7.931 23.444 1.00 95.50 207 TYR A N 1
ATOM 1611 C CA . TYR A 1 207 ? -19.995 8.793 23.115 1.00 95.50 207 TYR A CA 1
ATOM 1612 C C . TYR A 1 207 ? -20.506 9.508 24.374 1.00 95.50 207 TYR A C 1
ATOM 1614 O O . TYR A 1 207 ? -21.107 8.907 25.270 1.00 95.50 207 TYR A O 1
ATOM 1622 N N . ALA A 1 208 ? -20.254 10.813 24.449 1.00 93.62 208 ALA A N 1
ATOM 1623 C CA . ALA A 1 208 ? -20.694 11.675 25.534 1.00 93.62 208 ALA A CA 1
ATOM 1624 C C . ALA A 1 208 ? -22.135 12.144 25.282 1.00 93.62 208 ALA A C 1
ATOM 1626 O O . ALA A 1 208 ? -22.368 13.183 24.664 1.00 93.62 208 ALA A O 1
ATOM 1627 N N . VAL A 1 209 ? -23.102 11.381 25.802 1.00 88.94 209 VAL A N 1
ATOM 1628 C CA . VAL A 1 209 ? -24.549 11.606 25.610 1.00 88.94 209 VAL A CA 1
ATOM 1629 C C . VAL A 1 209 ? -24.981 13.031 25.978 1.00 88.94 209 VAL A C 1
ATOM 1631 O O . VAL A 1 209 ? -25.744 13.645 25.239 1.00 88.94 209 VAL A O 1
ATOM 1634 N N . ASP A 1 210 ? -24.465 13.584 27.080 1.00 89.31 210 ASP A N 1
ATOM 1635 C CA . ASP A 1 210 ? -24.825 14.934 27.549 1.00 89.31 210 ASP A CA 1
ATOM 1636 C C . ASP A 1 210 ? -24.399 16.049 26.582 1.00 89.31 210 ASP A C 1
ATOM 1638 O O . ASP A 1 210 ? -24.949 17.151 26.619 1.00 89.31 210 ASP A O 1
ATOM 1642 N N . LEU A 1 211 ? -23.397 15.777 25.743 1.00 87.94 211 LEU A N 1
ATOM 1643 C CA . LEU A 1 211 ? -22.842 16.731 24.788 1.00 87.94 211 LEU A CA 1
ATOM 1644 C C . LEU A 1 211 ? -23.290 16.451 23.349 1.00 87.94 211 LEU A C 1
ATOM 1646 O O . LEU A 1 211 ? -23.100 17.320 22.505 1.00 87.94 211 LEU A O 1
ATOM 1650 N N . ASP A 1 212 ? -23.866 15.276 23.075 1.00 89.94 212 ASP A N 1
ATOM 1651 C CA . ASP A 1 212 ? -24.064 14.744 21.719 1.00 89.94 212 ASP A CA 1
ATOM 1652 C C . ASP A 1 212 ? -22.760 14.781 20.892 1.00 89.94 212 ASP A C 1
ATOM 1654 O O . ASP A 1 212 ? -22.699 15.284 19.766 1.00 89.94 212 ASP A O 1
ATOM 1658 N N . VAL A 1 213 ? -21.671 14.309 21.511 1.00 91.94 213 VAL A N 1
ATOM 1659 C CA . VAL A 1 213 ? -20.320 14.284 20.929 1.00 91.94 213 VAL A CA 1
ATOM 1660 C C . VAL A 1 213 ? -19.735 12.882 21.051 1.00 91.94 213 VAL A C 1
ATOM 1662 O O . VAL A 1 213 ? -19.750 12.297 22.134 1.00 91.94 213 VAL A O 1
ATOM 1665 N N . GLU A 1 214 ? -19.146 12.366 19.976 1.00 91.81 214 GLU A N 1
ATOM 1666 C CA . GLU A 1 214 ? -18.263 11.201 20.028 1.00 91.81 214 GLU A CA 1
ATOM 1667 C C . GLU A 1 214 ? -16.808 11.655 20.108 1.00 91.81 214 GLU A C 1
ATOM 1669 O O . GLU A 1 214 ? -16.369 12.475 19.309 1.00 91.81 214 GLU A O 1
ATOM 1674 N N . PHE A 1 215 ? -16.049 11.114 21.057 1.00 93.56 215 PHE A N 1
ATOM 1675 C CA . PHE A 1 215 ? -14.604 11.294 21.158 1.00 93.56 215 PHE A CA 1
ATOM 1676 C C . PHE A 1 215 ? -13.885 10.005 20.770 1.00 93.56 215 PHE A C 1
ATOM 1678 O O . PHE A 1 215 ? -14.287 8.920 21.189 1.00 93.56 215 PHE A O 1
ATOM 1685 N N . GLY A 1 216 ? -12.780 10.132 20.039 1.00 93.88 216 GLY A N 1
ATOM 1686 C CA . GLY A 1 216 ? -11.886 9.028 19.697 1.00 93.88 216 GLY A CA 1
ATOM 1687 C C . GLY A 1 216 ? -10.457 9.310 20.145 1.00 93.88 216 GLY A C 1
ATOM 1688 O O . GLY A 1 216 ? -9.967 10.426 19.981 1.00 93.88 216 GLY A O 1
ATOM 1689 N N . LEU A 1 217 ? -9.780 8.305 20.693 1.00 95.00 217 LEU A N 1
ATOM 1690 C CA . LEU A 1 217 ? -8.346 8.305 20.979 1.00 95.00 217 LEU A CA 1
ATOM 1691 C C . LEU A 1 217 ? -7.709 7.087 20.322 1.00 95.00 217 LEU A C 1
ATOM 1693 O O . LEU A 1 217 ? -8.236 5.983 20.433 1.00 95.00 217 LEU A O 1
ATOM 1697 N N . TYR A 1 218 ? -6.567 7.284 19.674 1.00 94.88 218 TYR A N 1
ATOM 1698 C CA . TYR A 1 218 ? -5.928 6.272 18.843 1.00 94.88 218 TYR A CA 1
ATOM 1699 C C . TYR A 1 218 ? -4.430 6.221 19.121 1.00 94.88 218 TYR A C 1
ATOM 1701 O O . TYR A 1 218 ? -3.774 7.261 19.209 1.00 94.88 218 TYR A O 1
ATOM 1709 N N . TYR A 1 219 ? -3.893 5.010 19.211 1.00 95.94 219 TYR A N 1
ATOM 1710 C CA . TYR A 1 219 ? -2.461 4.742 19.197 1.00 95.94 219 TYR A CA 1
ATOM 1711 C C . TYR A 1 219 ? -2.187 3.490 18.373 1.00 95.94 219 TYR A C 1
ATOM 1713 O O . TYR A 1 219 ? -2.894 2.494 18.514 1.00 95.94 219 TYR A O 1
ATOM 1721 N N . MET A 1 220 ? -1.147 3.514 17.552 1.00 95.81 220 MET A N 1
ATOM 1722 C CA . MET A 1 220 ? -0.659 2.328 16.861 1.00 95.81 220 MET A CA 1
ATOM 1723 C C . MET A 1 220 ? 0.832 2.419 16.574 1.00 95.81 220 MET A C 1
ATOM 1725 O O . MET A 1 220 ? 1.362 3.510 16.384 1.00 95.81 220 MET A O 1
ATOM 1729 N N . ASN A 1 221 ? 1.464 1.254 16.522 1.00 96.62 221 ASN A N 1
ATOM 1730 C CA . ASN A 1 221 ? 2.783 1.023 15.960 1.00 96.62 221 ASN A CA 1
ATOM 1731 C C . ASN A 1 221 ? 2.591 0.187 14.693 1.00 96.62 221 ASN A C 1
ATOM 1733 O O . ASN A 1 221 ? 2.035 -0.908 14.777 1.00 96.62 221 ASN A O 1
ATOM 1737 N N . ILE A 1 222 ? 2.987 0.700 13.533 1.00 95.69 222 ILE A N 1
ATOM 1738 C CA . ILE A 1 222 ? 2.869 0.001 12.244 1.00 95.69 222 ILE A CA 1
ATOM 1739 C C . ILE A 1 222 ? 4.164 0.144 11.450 1.00 95.69 222 ILE A C 1
ATOM 1741 O O . ILE A 1 222 ? 4.952 1.049 11.707 1.00 95.69 222 ILE A O 1
ATOM 1745 N N . HIS A 1 223 ? 4.401 -0.726 10.477 1.00 96.25 223 HIS A N 1
ATOM 1746 C CA . HIS A 1 223 ? 5.543 -0.572 9.575 1.00 96.25 223 HIS A CA 1
ATOM 1747 C C . HIS A 1 223 ? 5.122 0.205 8.336 1.00 96.25 223 HIS A C 1
ATOM 1749 O O . HIS A 1 223 ? 3.962 0.156 7.919 1.00 96.25 223 HIS A O 1
ATOM 1755 N N . ASN A 1 224 ? 6.051 0.953 7.744 1.00 93.88 224 ASN A N 1
ATOM 1756 C CA . ASN A 1 224 ? 5.719 1.765 6.587 1.00 93.88 224 ASN A CA 1
ATOM 1757 C C . ASN A 1 224 ? 5.315 0.871 5.418 1.00 93.88 224 ASN A C 1
ATOM 1759 O O . ASN A 1 224 ? 6.060 -0.018 5.030 1.00 93.88 224 ASN A O 1
ATOM 1763 N N . GLN A 1 225 ? 4.170 1.144 4.811 1.00 93.69 225 GLN A N 1
ATOM 1764 C CA . GLN A 1 225 ? 3.702 0.410 3.632 1.00 93.69 225 GLN A CA 1
ATOM 1765 C C . GLN A 1 225 ? 4.086 1.130 2.336 1.00 93.69 225 GLN A C 1
ATOM 1767 O O . GLN A 1 225 ? 3.934 0.580 1.249 1.00 93.69 225 GLN A O 1
ATOM 1772 N N . THR A 1 226 ? 4.573 2.369 2.430 1.00 92.12 226 THR A N 1
ATOM 1773 C CA . THR A 1 226 ? 5.063 3.140 1.283 1.00 92.12 226 THR A CA 1
ATOM 1774 C C . THR A 1 226 ? 6.594 3.160 1.278 1.00 92.12 226 THR A C 1
ATOM 1776 O O . THR A 1 226 ? 7.196 3.395 2.326 1.00 92.12 226 THR A O 1
ATOM 1779 N N . PRO A 1 227 ? 7.252 2.905 0.134 1.00 92.38 227 PRO A N 1
ATOM 1780 C CA . PRO A 1 227 ? 8.704 2.820 0.103 1.00 92.38 227 PRO A CA 1
ATOM 1781 C C . PRO A 1 227 ? 9.358 4.196 0.210 1.00 92.38 227 PRO A C 1
ATOM 1783 O O . PRO A 1 227 ? 8.886 5.183 -0.360 1.00 92.38 227 PRO A O 1
ATOM 1786 N N . ILE A 1 228 ? 10.518 4.231 0.856 1.00 93.19 228 ILE A N 1
ATOM 1787 C CA . ILE A 1 228 ? 11.507 5.297 0.728 1.00 93.19 228 ILE A CA 1
ATOM 1788 C C . ILE A 1 228 ? 12.570 4.828 -0.263 1.00 93.19 228 ILE A C 1
ATOM 1790 O O . ILE A 1 228 ? 13.027 3.689 -0.212 1.00 93.19 228 ILE A O 1
ATOM 1794 N N . ILE A 1 229 ? 12.970 5.706 -1.180 1.00 92.19 229 ILE A N 1
ATOM 1795 C CA . ILE A 1 229 ? 14.075 5.425 -2.098 1.00 92.19 229 ILE A CA 1
ATOM 1796 C C . ILE A 1 229 ? 15.379 5.788 -1.385 1.00 92.19 229 ILE A C 1
ATOM 1798 O O . ILE A 1 229 ? 15.696 6.970 -1.225 1.00 92.19 229 ILE A O 1
ATOM 1802 N N . SER A 1 230 ? 16.133 4.773 -0.972 1.00 90.12 230 SER A N 1
ATOM 1803 C CA . SER A 1 230 ? 17.427 4.928 -0.303 1.00 90.12 230 SER A CA 1
ATOM 1804 C C . SER A 1 230 ? 18.557 4.704 -1.301 1.00 90.12 230 SER A C 1
ATOM 1806 O O . SER A 1 230 ? 18.594 3.684 -1.982 1.00 90.12 230 SER A O 1
ATOM 1808 N N . ALA A 1 231 ? 19.495 5.648 -1.395 1.00 84.94 231 ALA A N 1
ATOM 1809 C CA . ALA A 1 231 ? 20.682 5.527 -2.240 1.00 84.94 231 ALA A CA 1
ATOM 1810 C C . ALA A 1 231 ? 21.923 5.256 -1.382 1.00 84.94 231 ALA A C 1
ATOM 1812 O O . ALA A 1 231 ? 22.206 5.989 -0.431 1.00 84.94 231 ALA A O 1
ATOM 1813 N N . TYR A 1 232 ? 22.697 4.237 -1.747 1.00 76.50 232 TYR A N 1
ATOM 1814 C CA . TYR A 1 232 ? 23.900 3.823 -1.035 1.00 76.50 232 TYR A CA 1
ATOM 1815 C C . TYR A 1 232 ? 25.128 4.011 -1.919 1.00 76.50 232 TYR A C 1
ATOM 1817 O O . TYR A 1 232 ? 25.190 3.554 -3.062 1.00 76.50 232 TYR A O 1
ATOM 1825 N N . ASN A 1 233 ? 26.142 4.674 -1.367 1.00 70.00 233 ASN A N 1
ATOM 1826 C CA . ASN A 1 233 ? 27.435 4.786 -2.022 1.00 70.00 233 ASN A CA 1
ATOM 1827 C C . ASN A 1 233 ? 28.187 3.458 -1.879 1.00 70.00 233 ASN A C 1
ATOM 1829 O O . ASN A 1 233 ? 28.560 3.077 -0.767 1.00 70.00 233 ASN A O 1
ATOM 1833 N N . TRP A 1 234 ? 28.426 2.757 -2.986 1.00 56.78 234 TRP A N 1
ATOM 1834 C CA . TRP A 1 234 ? 29.222 1.538 -2.961 1.00 56.78 234 TRP A CA 1
ATOM 1835 C C . TRP A 1 234 ? 30.708 1.860 -3.157 1.00 56.78 234 TRP A C 1
ATOM 1837 O O . TRP A 1 234 ? 31.156 2.194 -4.250 1.00 56.78 234 TRP A O 1
ATOM 1847 N N . VAL A 1 235 ? 31.505 1.710 -2.095 1.00 54.34 235 VAL A N 1
ATOM 1848 C CA . VAL A 1 235 ? 32.974 1.708 -2.172 1.00 54.34 235 VAL A CA 1
ATOM 1849 C C . VAL A 1 235 ? 33.467 0.292 -1.878 1.00 54.34 235 VAL A C 1
ATOM 1851 O O . VAL A 1 235 ? 33.691 -0.019 -0.716 1.00 54.34 235 VAL A O 1
ATOM 1854 N N . LEU A 1 236 ? 33.611 -0.557 -2.913 1.00 44.53 236 LEU A N 1
ATOM 1855 C CA . LEU A 1 236 ? 34.582 -1.673 -3.032 1.00 44.53 236 LEU A CA 1
ATOM 1856 C C . LEU A 1 236 ? 34.239 -2.635 -4.192 1.00 44.53 236 LEU A C 1
ATOM 1858 O O . LEU A 1 236 ? 33.394 -3.509 -4.047 1.00 44.53 236 LEU A O 1
ATOM 1862 N N . GLN A 1 237 ? 35.005 -2.594 -5.286 1.00 39.66 237 GLN A N 1
ATOM 1863 C CA . GLN A 1 237 ? 35.660 -3.807 -5.801 1.00 39.66 237 GLN A CA 1
ATOM 1864 C C . GLN A 1 237 ? 37.008 -3.441 -6.449 1.00 39.66 237 GLN A C 1
ATOM 1866 O O . GLN A 1 237 ? 37.039 -2.676 -7.413 1.00 39.66 237 GLN A O 1
ATOM 1871 N N . PRO A 1 238 ? 38.138 -3.995 -5.971 1.00 38.94 238 PRO A N 1
ATOM 1872 C CA . PRO A 1 238 ? 39.392 -3.992 -6.701 1.00 38.94 238 PRO A CA 1
ATOM 1873 C C . PRO A 1 238 ? 39.376 -5.188 -7.662 1.00 38.94 238 PRO A C 1
ATOM 1875 O O . PRO A 1 238 ? 39.905 -6.249 -7.349 1.00 38.94 238 PRO A O 1
ATOM 1878 N N . SER A 1 239 ? 38.747 -5.049 -8.826 1.00 37.22 239 SER A N 1
ATOM 1879 C CA . SER A 1 239 ? 38.944 -6.006 -9.919 1.00 37.22 239 SER A CA 1
ATOM 1880 C C . SER A 1 239 ? 38.950 -5.274 -11.261 1.00 37.22 239 SER A C 1
ATOM 1882 O O . SER A 1 239 ? 37.922 -4.733 -11.660 1.00 37.22 239 SER A O 1
ATOM 1884 N N . PRO A 1 240 ? 40.076 -5.253 -11.995 1.00 38.88 240 PRO A N 1
ATOM 1885 C CA . PRO A 1 240 ? 40.156 -4.670 -13.332 1.00 38.88 240 PRO A CA 1
ATOM 1886 C C . PRO A 1 240 ? 39.604 -5.614 -14.420 1.00 38.88 240 PRO A C 1
ATOM 1888 O O . PRO A 1 240 ? 40.083 -5.598 -15.550 1.00 38.88 240 PRO A O 1
ATOM 1891 N N . ALA A 1 241 ? 38.637 -6.477 -14.099 1.00 44.44 241 ALA A N 1
ATOM 1892 C CA . ALA A 1 241 ? 38.168 -7.509 -15.018 1.00 44.44 241 ALA A CA 1
ATOM 1893 C C . ALA A 1 241 ? 36.659 -7.761 -14.901 1.00 44.44 241 ALA A C 1
ATOM 1895 O O . ALA A 1 241 ? 36.240 -8.804 -14.415 1.00 44.44 241 ALA A O 1
ATOM 1896 N N . LEU A 1 242 ? 35.853 -6.824 -15.402 1.00 44.06 242 LEU A N 1
ATOM 1897 C CA . LEU A 1 242 ? 34.523 -7.116 -15.942 1.00 44.06 242 LEU A CA 1
ATOM 1898 C C . LEU A 1 242 ? 34.377 -6.348 -17.256 1.00 44.06 242 LEU A C 1
ATOM 1900 O O . LEU A 1 242 ? 33.978 -5.189 -17.298 1.00 44.06 242 LEU A O 1
ATOM 1904 N N . SER A 1 243 ? 34.780 -7.008 -18.338 1.00 38.50 243 SER A N 1
ATOM 1905 C CA . SER A 1 243 ? 34.303 -6.689 -19.676 1.00 38.50 243 SER A CA 1
ATOM 1906 C C . SER A 1 243 ? 32.854 -7.164 -19.749 1.00 38.50 243 SER A C 1
ATOM 1908 O O . SER A 1 243 ? 32.588 -8.346 -19.955 1.00 38.50 243 SER A O 1
ATOM 1910 N N . HIS A 1 244 ? 31.908 -6.251 -19.542 1.00 41.88 244 HIS A N 1
ATOM 1911 C CA . HIS A 1 244 ? 30.604 -6.426 -20.164 1.00 41.88 244 HIS A CA 1
ATOM 1912 C C . HIS A 1 244 ? 30.807 -6.173 -21.670 1.00 41.88 244 HIS A C 1
ATOM 1914 O O . HIS A 1 244 ? 31.538 -5.236 -22.001 1.00 41.88 244 HIS A O 1
ATOM 1920 N N . PRO A 1 245 ? 30.261 -6.993 -22.589 1.00 42.94 245 PRO A N 1
ATOM 1921 C CA . PRO A 1 245 ? 30.499 -6.815 -24.023 1.00 42.94 245 PRO A CA 1
ATOM 1922 C C . PRO A 1 245 ? 30.107 -5.424 -24.544 1.00 42.94 245 PRO A C 1
ATOM 1924 O O . PRO A 1 245 ? 30.694 -4.984 -25.528 1.00 42.94 245 PRO A O 1
ATOM 1927 N N . ASP A 1 246 ? 29.203 -4.721 -23.846 1.00 45.44 246 ASP A N 1
ATOM 1928 C CA . ASP A 1 246 ? 28.540 -3.521 -24.362 1.00 45.44 246 ASP A CA 1
ATOM 1929 C C . ASP A 1 246 ? 28.562 -2.277 -23.441 1.00 45.44 246 ASP A C 1
ATOM 1931 O O . ASP A 1 246 ? 27.909 -1.292 -23.763 1.00 45.44 246 ASP A O 1
ATOM 1935 N N . GLY A 1 247 ? 29.330 -2.215 -22.340 1.00 41.84 247 GLY A N 1
ATOM 1936 C CA . GLY A 1 247 ? 29.262 -1.027 -21.467 1.00 41.84 247 GLY A CA 1
ATOM 1937 C C . GLY A 1 247 ? 30.392 -0.827 -20.460 1.00 41.84 247 GLY A C 1
ATOM 1938 O O . GLY A 1 247 ? 30.991 -1.784 -19.968 1.00 41.84 247 GLY A O 1
ATOM 1939 N N . LEU A 1 248 ? 30.682 0.444 -20.150 1.00 44.38 248 LEU A N 1
ATOM 1940 C CA . LEU A 1 248 ? 31.561 0.843 -19.046 1.00 44.38 248 LEU A CA 1
ATOM 1941 C C . LEU A 1 248 ? 30.874 0.465 -17.724 1.00 44.38 248 LEU A C 1
ATOM 1943 O O . LEU A 1 248 ? 29.788 0.981 -17.470 1.00 44.38 248 LEU A O 1
ATOM 1947 N N . PRO A 1 249 ? 31.476 -0.363 -16.850 1.00 43.41 249 PRO A N 1
ATOM 1948 C CA . PRO A 1 249 ? 30.911 -0.600 -15.533 1.00 43.41 249 PRO A CA 1
ATOM 1949 C C . PRO A 1 249 ? 31.097 0.671 -14.706 1.00 43.41 249 PRO A C 1
ATOM 1951 O O . PRO A 1 249 ? 32.143 0.886 -14.088 1.00 43.41 249 PRO A O 1
ATOM 1954 N N . ILE A 1 250 ? 30.086 1.538 -14.686 1.00 53.22 250 ILE A N 1
ATOM 1955 C CA . ILE A 1 250 ? 29.955 2.482 -13.586 1.00 53.22 250 ILE A CA 1
ATOM 1956 C C . ILE A 1 250 ? 29.496 1.616 -12.415 1.00 53.22 250 ILE A C 1
ATOM 1958 O O . ILE A 1 250 ? 28.309 1.374 -12.240 1.00 53.22 250 ILE A O 1
ATOM 1962 N N . ALA A 1 251 ? 30.445 1.091 -11.636 1.00 55.16 251 ALA A N 1
ATOM 1963 C CA . ALA A 1 251 ? 30.174 0.599 -10.287 1.00 55.16 251 ALA A CA 1
ATOM 1964 C C . ALA A 1 251 ? 29.760 1.817 -9.440 1.00 55.16 251 ALA A C 1
ATOM 1966 O O . ALA A 1 251 ? 30.564 2.395 -8.712 1.00 55.16 251 ALA A O 1
ATOM 1967 N N . GLY A 1 252 ? 28.553 2.309 -9.712 1.00 60.59 252 GLY A N 1
ATOM 1968 C CA . GLY A 1 252 ? 28.002 3.562 -9.236 1.00 60.59 252 GLY A CA 1
ATOM 1969 C C . GLY A 1 252 ? 27.220 3.384 -7.939 1.00 60.59 252 GLY A C 1
ATOM 1970 O O . GLY A 1 252 ? 27.172 2.286 -7.383 1.00 60.59 252 GLY A O 1
ATOM 1971 N N . PRO A 1 253 ? 26.624 4.471 -7.426 1.00 68.88 253 PRO A N 1
ATOM 1972 C CA . PRO A 1 253 ? 25.689 4.374 -6.314 1.00 68.88 253 PRO A CA 1
ATOM 1973 C C . PRO A 1 253 ? 24.550 3.421 -6.687 1.00 68.88 253 PRO A C 1
ATOM 1975 O O . PRO A 1 253 ? 23.987 3.532 -7.769 1.00 68.88 253 PRO A O 1
ATOM 1978 N N . ASN A 1 254 ? 24.198 2.509 -5.790 1.00 76.75 254 ASN A N 1
ATOM 1979 C CA . ASN A 1 254 ? 23.003 1.688 -5.960 1.00 76.75 254 ASN A CA 1
ATOM 1980 C C . ASN A 1 254 ? 21.856 2.302 -5.158 1.00 76.75 254 ASN A C 1
ATOM 1982 O O . ASN A 1 254 ? 22.095 3.087 -4.237 1.00 76.75 254 ASN A O 1
ATOM 1986 N N . TYR A 1 255 ? 20.621 1.924 -5.465 1.00 88.19 255 TYR A N 1
ATOM 1987 C CA . TYR A 1 255 ? 19.465 2.317 -4.665 1.00 88.19 255 TYR A CA 1
ATOM 1988 C C . TYR A 1 255 ? 18.637 1.101 -4.256 1.00 88.19 255 TYR A C 1
ATOM 1990 O O . TYR A 1 255 ? 18.716 0.059 -4.894 1.00 88.19 255 TYR A O 1
ATOM 1998 N N . ALA A 1 256 ? 17.865 1.217 -3.184 1.00 91.38 256 ALA A N 1
ATOM 1999 C CA . ALA A 1 256 ? 16.911 0.207 -2.742 1.00 91.38 256 ALA A CA 1
ATOM 2000 C C . ALA A 1 256 ? 15.594 0.883 -2.354 1.00 91.38 256 ALA A C 1
ATOM 2002 O O . ALA A 1 256 ? 15.560 2.091 -2.095 1.00 91.38 256 ALA A O 1
ATOM 2003 N N . LEU A 1 257 ? 14.519 0.098 -2.304 1.00 93.19 257 LEU A N 1
ATOM 2004 C CA . LEU A 1 257 ? 13.308 0.519 -1.607 1.00 93.19 257 LEU A CA 1
ATOM 2005 C C . LEU A 1 257 ? 13.409 0.074 -0.164 1.00 93.19 257 LEU A C 1
ATOM 2007 O O . LEU A 1 257 ? 13.623 -1.105 0.098 1.00 93.19 257 LEU A O 1
ATOM 2011 N N . GLU A 1 258 ? 13.246 1.014 0.747 1.00 95.19 258 GLU A N 1
ATOM 2012 C CA . GLU A 1 258 ? 13.288 0.775 2.178 1.00 95.19 258 GLU A CA 1
ATOM 2013 C C . GLU A 1 258 ? 11.921 1.076 2.782 1.00 95.19 258 GLU A C 1
ATOM 2015 O O . GLU A 1 258 ? 11.312 2.110 2.493 1.00 95.19 258 GLU A O 1
ATOM 2020 N N . TYR A 1 259 ? 11.439 0.167 3.619 1.00 95.75 259 TYR A N 1
ATOM 2021 C CA . TYR A 1 259 ? 10.154 0.248 4.299 1.00 95.75 259 TYR A CA 1
ATOM 2022 C C . TYR A 1 259 ? 10.411 0.273 5.812 1.00 95.75 259 TYR A C 1
ATOM 2024 O O . TYR A 1 259 ? 10.518 -0.782 6.431 1.00 95.75 259 TYR A O 1
ATOM 2032 N N . PRO A 1 260 ? 10.575 1.466 6.419 1.00 95.38 260 PRO A N 1
ATOM 2033 C CA . PRO A 1 260 ? 10.966 1.569 7.821 1.00 95.38 260 PRO A CA 1
ATOM 2034 C C . PRO A 1 260 ? 9.971 0.920 8.784 1.00 95.38 260 PRO A C 1
ATOM 2036 O O . PRO A 1 260 ? 8.756 1.095 8.650 1.00 95.38 260 PRO A O 1
ATOM 2039 N N . GLU A 1 261 ? 10.509 0.249 9.796 1.00 95.62 261 GLU A N 1
ATOM 2040 C CA . GLU A 1 261 ? 9.753 -0.331 10.904 1.00 95.62 261 GLU A CA 1
ATOM 2041 C C . GLU A 1 261 ? 9.321 0.717 11.943 1.00 95.62 261 GLU A C 1
ATOM 2043 O O . GLU A 1 261 ? 9.771 1.864 11.935 1.00 95.62 261 GLU A O 1
ATOM 2048 N N . ASP A 1 262 ? 8.438 0.284 12.844 1.00 95.56 262 ASP A N 1
ATOM 2049 C CA . ASP A 1 262 ? 8.042 0.980 14.073 1.00 95.56 262 ASP A CA 1
ATOM 2050 C C . ASP A 1 262 ? 7.650 2.463 13.932 1.00 95.56 262 ASP A C 1
ATOM 2052 O O . ASP A 1 262 ? 8.155 3.355 14.621 1.00 95.56 262 ASP A O 1
ATOM 2056 N N . GLN A 1 263 ? 6.698 2.742 13.040 1.00 93.25 263 GLN A N 1
ATOM 2057 C CA . GLN A 1 263 ? 6.040 4.041 12.970 1.00 93.25 263 GLN A CA 1
ATOM 2058 C C . GLN A 1 263 ? 4.952 4.152 14.037 1.00 93.25 263 GLN A C 1
ATOM 2060 O O . GLN A 1 263 ? 3.873 3.561 13.931 1.00 93.25 263 GLN A O 1
ATOM 2065 N N . GLU A 1 264 ? 5.219 4.979 15.044 1.00 94.62 264 GLU A N 1
ATOM 2066 C CA . GLU A 1 264 ? 4.256 5.306 16.089 1.00 94.62 264 GLU A CA 1
ATOM 2067 C C . GLU A 1 264 ? 3.319 6.439 15.654 1.00 94.62 264 GLU A C 1
ATOM 2069 O O . GLU A 1 264 ? 3.746 7.548 15.320 1.00 94.62 264 GLU A O 1
ATOM 2074 N N . ILE A 1 265 ? 2.013 6.179 15.702 1.00 92.88 265 ILE A N 1
ATOM 2075 C CA . ILE A 1 265 ? 0.971 7.136 15.332 1.00 92.88 265 ILE A CA 1
ATOM 2076 C C . ILE A 1 265 ? 0.013 7.302 16.507 1.00 92.88 265 ILE A C 1
ATOM 2078 O O . ILE A 1 265 ? -0.577 6.340 16.995 1.00 92.88 265 ILE A O 1
ATOM 2082 N N . MET A 1 266 ? -0.172 8.551 16.934 1.00 93.31 266 MET A N 1
ATOM 2083 C CA . MET A 1 266 ? -1.143 8.957 17.949 1.00 93.31 266 MET A CA 1
ATOM 2084 C C . MET A 1 266 ? -2.166 9.906 17.335 1.00 93.31 266 MET A C 1
ATOM 2086 O O . MET A 1 266 ? -1.810 10.800 16.567 1.00 93.31 266 MET A O 1
ATOM 2090 N N . GLY A 1 267 ? -3.436 9.741 17.696 1.00 91.06 267 GLY A N 1
ATOM 2091 C CA . GLY A 1 267 ? -4.516 10.581 17.194 1.00 91.06 267 GLY A CA 1
ATOM 2092 C C . GLY A 1 267 ? -5.612 10.804 18.224 1.00 91.06 267 GLY A C 1
ATOM 2093 O O . GLY A 1 267 ? -5.828 9.987 19.117 1.00 91.06 267 GLY A O 1
ATOM 2094 N N . ALA A 1 268 ? -6.334 11.906 18.060 1.00 91.62 268 ALA A N 1
ATOM 2095 C CA . ALA A 1 268 ? -7.581 12.171 18.756 1.00 91.62 268 ALA A CA 1
ATOM 2096 C C . ALA A 1 268 ? -8.597 12.740 17.758 1.00 91.62 268 ALA A C 1
ATOM 2098 O O . ALA A 1 268 ? -8.216 13.487 16.857 1.00 91.62 268 ALA A O 1
ATOM 2099 N N . SER A 1 269 ? -9.871 12.393 17.913 1.00 90.25 269 SER A N 1
ATOM 2100 C CA . SER A 1 269 ? -10.974 12.910 17.099 1.00 90.25 269 SER A CA 1
ATOM 2101 C C . SER A 1 269 ? -12.143 13.327 17.982 1.00 90.25 269 SER A C 1
ATOM 2103 O O . SER A 1 269 ? -12.304 12.818 19.094 1.00 90.25 269 SER A O 1
ATOM 2105 N N . PHE A 1 270 ? -12.978 14.229 17.475 1.00 90.06 270 PHE A N 1
ATOM 2106 C CA . PHE A 1 270 ? -14.311 14.459 18.013 1.00 90.06 270 PHE A CA 1
ATOM 2107 C C . PHE A 1 270 ? -15.292 14.639 16.854 1.00 90.06 270 PHE A C 1
ATOM 2109 O O . PHE A 1 270 ? -14.914 15.227 15.849 1.00 90.06 270 PHE A O 1
ATOM 2116 N N . SER A 1 271 ? -16.525 14.164 16.985 1.00 88.69 271 SER A N 1
ATOM 2117 C CA . SER A 1 271 ? -17.588 14.421 16.009 1.00 88.69 271 SER A CA 1
ATOM 2118 C C . SER A 1 271 ? -18.897 14.760 16.715 1.00 88.69 271 SER A C 1
ATOM 2120 O O . SER A 1 271 ? -19.198 14.243 17.791 1.00 88.69 271 SER A O 1
ATOM 2122 N N . THR A 1 272 ? -19.661 15.693 16.150 1.00 89.62 272 THR A N 1
ATOM 2123 C CA . THR A 1 272 ? -20.930 16.170 16.712 1.00 89.62 272 THR A CA 1
ATOM 2124 C C . THR A 1 272 ? -21.859 16.676 15.618 1.00 89.62 272 THR A C 1
ATOM 2126 O O . THR A 1 272 ? -21.420 17.073 14.537 1.00 89.62 272 THR A O 1
ATOM 2129 N N . ASN A 1 273 ? -23.158 16.705 15.906 1.00 84.94 273 ASN A N 1
ATOM 2130 C CA . ASN A 1 273 ? -24.151 17.278 15.010 1.00 84.94 273 ASN A CA 1
ATOM 2131 C C . ASN A 1 273 ? -24.568 18.670 15.494 1.00 84.94 273 ASN A C 1
ATOM 2133 O O . ASN A 1 273 ? -25.126 18.842 16.574 1.00 84.94 273 ASN A O 1
ATOM 2137 N N . PHE A 1 274 ? -24.361 19.683 14.652 1.00 79.38 274 PHE A N 1
ATOM 2138 C CA . PHE A 1 274 ? -24.872 21.031 14.873 1.00 79.38 274 PHE A CA 1
ATOM 2139 C C . PHE A 1 274 ? -26.038 21.326 13.919 1.00 79.38 274 PHE A C 1
ATOM 2141 O O . PHE A 1 274 ? -25.871 21.767 12.776 1.00 79.38 274 PHE A O 1
ATOM 2148 N N . GLY A 1 275 ? -27.263 21.083 14.390 1.00 82.56 275 GLY A N 1
ATOM 2149 C CA . GLY A 1 275 ? -28.472 21.226 13.576 1.00 82.56 275 GLY A CA 1
ATOM 2150 C C . GLY A 1 275 ? -28.560 20.141 12.499 1.00 82.56 275 GLY A C 1
ATOM 2151 O O . GLY A 1 275 ? -28.705 18.970 12.822 1.00 82.56 275 GLY A O 1
ATOM 2152 N N . LEU A 1 276 ? -28.503 20.531 11.221 1.00 82.75 276 LEU A N 1
ATOM 2153 C CA . LEU A 1 276 ? -28.468 19.602 10.076 1.00 82.75 276 LEU A CA 1
ATOM 2154 C C . LEU A 1 276 ? -27.039 19.305 9.588 1.00 82.75 276 LEU A C 1
ATOM 2156 O O . LEU A 1 276 ? -26.868 18.617 8.585 1.00 82.75 276 LEU A O 1
ATOM 2160 N N . TRP A 1 277 ? -26.027 19.869 10.247 1.00 80.38 277 TRP A N 1
ATOM 2161 C CA . TRP A 1 277 ? -24.630 19.765 9.841 1.00 80.38 277 TRP A CA 1
ATOM 2162 C C . TRP A 1 277 ? -23.889 18.805 10.768 1.00 80.38 277 TRP A C 1
ATOM 2164 O O . TRP A 1 277 ? -23.969 18.963 11.984 1.00 80.38 277 TRP A O 1
ATOM 2174 N N . SER A 1 278 ? -23.145 17.858 10.198 1.00 77.56 278 SER A N 1
ATOM 2175 C CA . SER A 1 278 ? -22.148 17.078 10.939 1.00 77.56 278 SER A CA 1
ATOM 2176 C C . SER A 1 278 ? -20.818 17.833 10.932 1.00 77.56 278 SER A C 1
ATOM 2178 O O . SER A 1 278 ? -20.423 18.381 9.898 1.00 77.56 278 SER A O 1
ATOM 2180 N N . VAL A 1 279 ? -20.166 17.910 12.091 1.00 75.25 279 VAL A N 1
ATOM 2181 C CA . VAL A 1 279 ? -18.869 18.564 12.293 1.00 75.25 279 VAL A CA 1
ATOM 2182 C C . VAL A 1 279 ? -17.948 17.586 13.016 1.00 75.25 279 VAL A C 1
ATOM 2184 O O . VAL A 1 279 ? -18.278 17.139 14.114 1.00 75.25 279 VAL A O 1
ATOM 2187 N N . GLY A 1 280 ? -16.794 17.292 12.418 1.00 65.38 280 GLY A N 1
ATOM 2188 C CA . GLY A 1 280 ? -15.752 16.418 12.959 1.00 65.38 280 GLY A CA 1
ATOM 2189 C C . GLY A 1 280 ? -14.445 16.542 12.193 1.00 65.38 280 GLY A C 1
ATOM 2190 O O . GLY A 1 280 ? -14.477 17.120 11.080 1.00 65.38 280 GLY A O 1
#

Sequence (280 aa):
FVRFKYWYDDVIKNEAVPHGHTATNYFPDATLDNDALDDFSTGSGFELLDAFVYAYFDLGDMPVNLRVGRQVLSWGESTFIFNGVNAINPIDVNAVRRPGVEIKEALLPVGMVNLNIGLTDSTSLDMFYQYEWDNTKLDGCGTFFSTVDILGGPGCDKITLNPALVATDPSTSLSDRESVTFGTYLDRQANIEPDDGGQYGFALRHYAVDLDVEFGLYYMNIHNQTPIISAYNWVLQPSPALSHPDGLPIAGPNYALEYPEDQEIMGASFSTNFGLWSVG

Secondary structure (DSSP, 8-state):
-EEEEEEE-HHHHHPEESS--GGGTT-TTEEP-GGGS-GGGSSEEEEEEEEEEEEEEEETTEEEEEEEEEE-----S-SSS-SSTTTTS-BBHHHHTSTT--HHHHBPPEEEEEEEEEEETTEEEEEEEE------BPPPTTSTT---SSSSSTT--EEE---EEETTEEEEEPPHHHHHHTT-EEEBPPPBPPPS--EEEEEEEEEETTTTEEEEEEEEEE--SSPEEEEE-------S---BTTB------EEEEE--S-EEEEEEEEEEEETTEEE-

InterPro domains:
  IPR010727 Protein of unknown function DUF1302 [PF06980] (1-280)

Organism: NCBI:txid624146